Protein AF-A0A7W6G1E8-F1 (afdb_monomer)

Organism: NCBI:txid984260

Sequence (262 aa):
MSALKYHPGVTAKRDAMDVGKDDEDKKALSKRADAAYKAAMRQWQDSYHEAVAIPCGLTRLGPQRRRLTRGEWQREQVQATALQQVVQRARKVKADGETYISHTKAEAAKIAADAARETDAARKATAAAMAAQDRVRQEQEQAKAILADAERYSGWAGRLRAIWDRLRTSSVVEKVRAEFFSEVDRWRVAAQEAERRQLEAEHQRHEAERKVREAQDVAFKAGIERDRLRSMLSPVADHSEPELSPAPKQILKPNFKKKDRS

pLDDT: mean 80.14, std 16.17, range [37.62, 97.12]

Foldseek 3Di:
DDPLVVDQLSVQLVVLLVVCVPPDDPVVSNVSSNVSSVVSVVVVLVVCCVPPVLLVLHDSDACVVVVDDPVVRVVSSVVSVVSNVVVVVVVVVVVVVVVVVVVVVVVVVVVVVVVVVVVVVVVVVVVVVVVVVVVVVVVVVVVVVVVVVCVVVVVVVVVVVVVVVVVVPDDPVVVVVVVVVVVVVVVVVVVVVVVVVVVVVVVVVVVVVVVVVVVVVVVVVVVVVVVVVVVVPDPPPPPDDDDDDDDDDDDDDDDDDDDDDD

Solvent-accessible surface area (backbone atoms only — not comparable to full-atom values): 14879 Å² total; per-residue (Å²): 137,67,73,65,72,75,34,63,27,54,42,39,21,48,55,44,44,65,75,39,68,88,84,52,59,69,71,58,36,52,53,52,13,53,48,38,18,54,50,38,48,47,51,52,53,49,52,47,32,62,73,48,28,34,74,70,28,43,69,92,67,60,46,80,84,70,71,49,52,74,70,58,40,51,52,50,47,51,50,24,41,52,50,16,54,52,52,53,51,52,51,48,53,50,53,53,49,52,52,50,52,53,50,53,53,53,52,52,51,48,53,51,50,51,51,50,51,50,53,51,50,50,51,51,50,50,52,50,50,52,55,52,52,51,50,54,50,51,52,50,53,50,51,50,50,52,50,55,52,44,62,76,45,42,84,52,52,63,58,49,51,59,55,45,62,68,47,70,78,45,89,65,62,65,61,56,51,56,56,52,52,58,52,55,50,50,54,53,53,53,51,54,52,52,54,51,55,50,53,51,52,51,52,52,50,52,54,50,53,48,53,50,51,54,51,51,53,52,53,49,52,52,49,52,52,50,53,51,53,49,61,73,67,54,71,96,78,82,92,71,90,75,83,84,73,84,75,82,83,79,77,79,77,81,80,83,79,82,82,82,87,130

Secondary structure (DSSP, 8-state):
--GGGG-HHHHHHHHHHHHTTTTS-HHHHHHHHHHHHHHHHHHHHHHHIIIIITTTT--SS-HHHHT--HHHHHHHHHHHHHHHHHHHHHHHHHHHHHHHHHHHHHHHHHHHHHHHHHHHHHHHHHHHHHHHHHHHHHHHHHHHHHHHHHHHTHHHHHHHHHHHHHHTTSTTHHHHHHHHHHHHHHHHHHHHHHHHHHHHHHHHHHHHHHHHHHHHHHHHHHHHHHHHHHHHH-----------PPPP---PPPPPPP----

Radius of gyration: 46.88 Å; Cα contacts (8 Å, |Δi|>4): 74; chains: 1; bounding box: 102×101×125 Å

Mean predicted aligned error: 19.68 Å

Structure (mmCIF, N/CA/C/O backbone):
data_AF-A0A7W6G1E8-F1
#
_entry.id   AF-A0A7W6G1E8-F1
#
loop_
_atom_site.group_PDB
_atom_site.id
_atom_site.type_symbol
_atom_site.label_atom_id
_atom_site.label_alt_id
_atom_site.label_comp_id
_atom_site.label_asym_id
_atom_site.label_entity_id
_atom_site.label_seq_id
_atom_site.pdbx_PDB_ins_code
_atom_site.Cartn_x
_atom_site.Cartn_y
_atom_site.Cartn_z
_atom_site.occupancy
_atom_site.B_iso_or_equiv
_atom_site.auth_seq_id
_atom_site.auth_comp_id
_atom_site.auth_asym_id
_atom_site.auth_atom_id
_atom_site.pdbx_PDB_model_num
ATOM 1 N N . MET A 1 1 ? 7.205 -29.645 -25.967 1.00 58.75 1 MET A N 1
ATOM 2 C CA . MET A 1 1 ? 6.690 -28.273 -26.187 1.00 58.75 1 MET A CA 1
ATOM 3 C C . MET A 1 1 ? 7.861 -27.366 -26.535 1.00 58.75 1 MET A C 1
ATOM 5 O O . MET A 1 1 ? 8.850 -27.413 -25.821 1.00 58.75 1 MET A O 1
ATOM 9 N N . SER A 1 2 ? 7.802 -26.601 -27.629 1.00 77.12 2 SER A N 1
ATOM 10 C CA . SER A 1 2 ? 8.905 -25.699 -28.006 1.00 77.12 2 SER A CA 1
ATOM 11 C C . SER A 1 2 ? 8.777 -24.356 -27.281 1.00 77.12 2 SER A C 1
ATOM 13 O O . SER A 1 2 ? 7.736 -23.706 -27.384 1.00 77.12 2 SER A O 1
ATOM 15 N N . ALA A 1 3 ? 9.839 -23.926 -26.590 1.00 80.50 3 ALA A N 1
ATOM 16 C CA . ALA A 1 3 ? 9.916 -22.632 -25.901 1.00 80.50 3 ALA A CA 1
ATOM 17 C C . ALA A 1 3 ? 9.670 -21.436 -26.842 1.00 80.50 3 ALA A C 1
ATOM 19 O O . ALA A 1 3 ? 9.147 -20.405 -26.423 1.00 80.50 3 ALA A O 1
ATOM 20 N N . LEU A 1 4 ? 9.948 -21.602 -28.142 1.00 83.44 4 LEU A N 1
ATOM 21 C CA . LEU A 1 4 ? 9.690 -20.591 -29.173 1.00 83.44 4 LEU A CA 1
ATOM 22 C C . LEU A 1 4 ? 8.208 -20.210 -29.289 1.00 83.44 4 LEU A C 1
ATOM 24 O O . LEU A 1 4 ? 7.906 -19.111 -29.744 1.00 83.44 4 LEU A O 1
ATOM 28 N N . LYS A 1 5 ? 7.280 -21.084 -28.872 1.00 84.06 5 LYS A N 1
ATOM 29 C CA . LYS A 1 5 ? 5.837 -20.802 -28.916 1.00 84.06 5 LYS A CA 1
ATOM 30 C C . LYS A 1 5 ? 5.433 -19.645 -27.996 1.00 84.06 5 LYS A C 1
ATOM 32 O O . LYS A 1 5 ? 4.458 -18.970 -28.304 1.00 84.06 5 LYS A O 1
ATOM 37 N N . TYR A 1 6 ? 6.171 -19.425 -26.910 1.00 88.38 6 TYR A N 1
ATOM 38 C CA . TYR A 1 6 ? 5.881 -18.394 -25.908 1.00 88.38 6 TYR A CA 1
ATOM 39 C C . TYR A 1 6 ? 6.829 -17.192 -25.995 1.00 88.38 6 TYR A C 1
ATOM 41 O O . TYR A 1 6 ? 6.767 -16.291 -25.164 1.00 88.38 6 TYR A O 1
ATOM 49 N N . HIS A 1 7 ? 7.720 -17.163 -26.988 1.00 91.38 7 HIS A N 1
ATOM 50 C CA . HIS A 1 7 ? 8.644 -16.052 -27.156 1.00 91.38 7 HIS A CA 1
ATOM 51 C C . HIS A 1 7 ? 7.891 -14.813 -27.680 1.00 91.38 7 HIS A C 1
ATOM 53 O O . HIS A 1 7 ? 7.315 -14.886 -28.770 1.00 91.38 7 HIS A O 1
ATOM 59 N N . PRO A 1 8 ? 7.934 -13.660 -26.983 1.00 93.69 8 PRO A N 1
ATOM 60 C CA . PRO A 1 8 ? 7.058 -12.516 -27.261 1.00 93.69 8 PRO A CA 1
ATOM 61 C C . PRO A 1 8 ? 7.202 -11.995 -28.695 1.00 93.69 8 PRO A C 1
ATOM 63 O O . PRO A 1 8 ? 6.209 -11.708 -29.359 1.00 93.69 8 PRO A O 1
ATOM 66 N N . GLY A 1 9 ? 8.430 -11.962 -29.223 1.00 93.50 9 GLY A N 1
ATOM 67 C CA . GLY A 1 9 ? 8.665 -11.578 -30.614 1.00 93.50 9 GLY A CA 1
ATOM 68 C C . GLY A 1 9 ? 8.067 -12.554 -31.632 1.00 93.50 9 GLY A C 1
ATOM 69 O O . GLY A 1 9 ? 7.540 -12.122 -32.653 1.00 93.50 9 GLY A O 1
ATOM 70 N N . VAL A 1 10 ? 8.129 -13.867 -31.372 1.00 93.62 10 VAL A N 1
ATOM 71 C CA . VAL A 1 10 ? 7.652 -14.893 -32.321 1.00 93.62 10 VAL A CA 1
ATOM 72 C C . VAL A 1 10 ? 6.128 -14.913 -32.352 1.00 93.62 10 VAL A C 1
ATOM 74 O O . VAL A 1 10 ? 5.553 -15.040 -33.431 1.00 93.62 10 VAL A O 1
ATOM 77 N N . THR A 1 11 ? 5.486 -14.731 -31.197 1.00 94.69 11 THR A N 1
ATOM 78 C CA . THR A 1 11 ? 4.033 -14.559 -31.097 1.00 94.69 11 THR A CA 1
ATOM 79 C C . THR A 1 11 ? 3.585 -13.329 -31.879 1.00 94.69 11 THR A C 1
ATOM 81 O O . THR A 1 11 ? 2.830 -13.477 -32.830 1.00 94.69 11 THR A O 1
ATOM 84 N N . ALA A 1 12 ? 4.173 -12.156 -31.615 1.00 94.06 12 ALA A N 1
ATOM 85 C CA . ALA A 1 12 ? 3.829 -10.927 -32.335 1.00 94.06 12 ALA A CA 1
ATOM 86 C C . ALA A 1 12 ? 4.063 -11.028 -33.854 1.00 94.06 12 ALA A C 1
ATOM 88 O O . ALA A 1 12 ? 3.305 -10.472 -34.648 1.00 94.06 12 ALA A O 1
ATOM 89 N N . LYS A 1 13 ? 5.108 -11.752 -34.279 1.00 93.50 13 LYS A N 1
ATOM 90 C CA . LYS A 1 13 ? 5.356 -12.030 -35.699 1.00 93.50 13 LYS A CA 1
ATOM 91 C C . LYS A 1 13 ? 4.252 -12.897 -36.302 1.00 93.50 13 LYS A C 1
ATOM 93 O O . LYS A 1 13 ? 3.817 -12.610 -37.412 1.00 93.50 13 LYS A O 1
ATOM 98 N N . ARG A 1 14 ? 3.826 -13.955 -35.604 1.00 92.88 14 ARG A N 1
ATOM 99 C CA . ARG A 1 14 ? 2.741 -14.837 -36.053 1.00 92.88 14 ARG A CA 1
ATOM 100 C C . ARG A 1 14 ? 1.430 -14.066 -36.150 1.00 92.88 14 ARG A C 1
ATOM 102 O O . ARG A 1 14 ? 0.829 -14.083 -37.213 1.00 92.88 14 ARG A O 1
ATOM 109 N N . ASP A 1 15 ? 1.080 -13.311 -35.115 1.00 92.31 15 ASP A N 1
ATOM 110 C CA . ASP A 1 15 ? -0.141 -12.502 -35.091 1.00 92.31 15 ASP A CA 1
ATOM 111 C C . ASP A 1 15 ? -0.151 -11.496 -36.256 1.00 92.31 15 ASP A C 1
ATOM 113 O O . ASP A 1 15 ? -1.146 -11.345 -36.960 1.00 92.31 15 ASP A O 1
ATOM 117 N N . ALA A 1 16 ? 0.990 -10.855 -36.536 1.00 91.31 16 ALA A N 1
ATOM 118 C CA . ALA A 1 16 ? 1.121 -9.971 -37.689 1.00 91.31 16 ALA A CA 1
ATOM 119 C C . ALA A 1 16 ? 0.971 -10.713 -39.031 1.00 91.31 16 ALA A C 1
ATOM 121 O O . ALA A 1 16 ? 0.322 -10.182 -39.928 1.00 91.31 16 ALA A O 1
ATOM 122 N N . MET A 1 17 ? 1.533 -11.917 -39.181 1.00 89.44 17 MET A N 1
ATOM 123 C CA . MET A 1 17 ? 1.372 -12.733 -40.395 1.00 89.44 17 MET A CA 1
ATOM 124 C C . MET A 1 17 ? -0.072 -13.214 -40.588 1.00 89.44 17 MET A C 1
ATOM 126 O O . MET A 1 17 ? -0.542 -13.243 -41.722 1.00 89.44 17 MET A O 1
ATOM 130 N N . ASP A 1 18 ? -0.769 -13.562 -39.506 1.00 88.19 18 ASP A N 1
ATOM 131 C CA . ASP A 1 18 ? -2.143 -14.068 -39.548 1.00 88.19 18 ASP A CA 1
ATOM 132 C C . ASP A 1 18 ? -3.137 -12.964 -39.950 1.00 88.19 18 ASP A C 1
ATOM 134 O O . ASP A 1 18 ? -4.054 -13.220 -40.723 1.00 88.19 18 ASP A O 1
ATOM 138 N N . VAL A 1 19 ? -2.910 -11.717 -39.515 1.00 84.56 19 VAL A N 1
ATOM 139 C CA . VAL A 1 19 ? -3.777 -10.563 -39.836 1.00 84.56 19 VAL A CA 1
ATOM 140 C C . VAL A 1 19 ? -3.717 -10.132 -41.309 1.00 84.56 19 VAL A C 1
ATOM 142 O O . VAL A 1 19 ? -4.690 -9.590 -41.815 1.00 84.56 19 VAL A O 1
ATOM 145 N N . GLY A 1 20 ? -2.594 -10.328 -42.009 1.00 75.62 20 GLY A N 1
ATOM 146 C CA . GLY A 1 20 ? -2.413 -9.838 -43.391 1.00 75.62 20 GLY A CA 1
ATOM 147 C C . GLY A 1 20 ? -2.379 -10.938 -44.450 1.00 75.62 20 GLY A C 1
ATOM 148 O O . GLY A 1 20 ? -1.862 -10.721 -45.543 1.00 75.62 20 GLY A O 1
ATOM 149 N N . LYS A 1 21 ? -2.867 -12.134 -44.110 1.00 73.62 21 LYS A N 1
ATOM 150 C CA . LYS A 1 21 ? -2.738 -13.337 -44.937 1.00 73.62 21 LYS A CA 1
ATOM 151 C C . LYS A 1 21 ? -3.532 -13.278 -46.249 1.00 73.62 21 LYS A C 1
ATOM 153 O O . LYS A 1 21 ? -3.109 -13.914 -47.213 1.00 73.62 21 LYS A O 1
ATOM 158 N N . ASP A 1 22 ? -4.617 -12.505 -46.281 1.00 69.06 22 ASP A N 1
ATOM 159 C CA . ASP A 1 22 ? -5.599 -12.549 -47.371 1.00 69.06 22 ASP A CA 1
ATOM 160 C C . ASP A 1 22 ? -5.536 -11.346 -48.340 1.00 69.06 22 ASP A C 1
ATOM 162 O O . ASP A 1 22 ? -6.098 -11.441 -49.425 1.00 69.06 22 ASP A O 1
ATOM 166 N N . ASP A 1 23 ? -4.815 -10.259 -48.011 1.00 64.19 23 ASP A N 1
ATOM 167 C CA . ASP A 1 23 ? -4.932 -8.967 -48.734 1.00 64.19 23 ASP A CA 1
ATOM 168 C C . ASP A 1 23 ? -3.594 -8.242 -49.051 1.00 64.19 23 ASP A C 1
ATOM 170 O O . ASP A 1 23 ? -3.584 -7.223 -49.741 1.00 64.19 23 ASP A O 1
ATOM 174 N N . GLU A 1 24 ? -2.436 -8.733 -48.578 1.00 73.25 24 GLU A N 1
ATOM 175 C CA . GLU A 1 24 ? -1.128 -8.061 -48.754 1.00 73.25 24 GLU A CA 1
ATOM 176 C C . GLU A 1 24 ? -0.147 -8.838 -49.662 1.00 73.25 24 GLU A C 1
ATOM 178 O O . GLU A 1 24 ? -0.084 -10.069 -49.655 1.00 73.25 24 GLU A O 1
ATOM 183 N N . ASP A 1 25 ? 0.720 -8.114 -50.392 1.00 85.44 25 ASP A N 1
ATOM 184 C CA . ASP A 1 25 ? 1.906 -8.703 -51.037 1.00 85.44 25 ASP A CA 1
ATOM 185 C C . ASP A 1 25 ? 2.765 -9.418 -49.975 1.00 85.44 25 ASP A C 1
ATOM 187 O O . ASP A 1 25 ? 3.136 -8.832 -48.953 1.00 85.44 25 ASP A O 1
ATOM 191 N N . LYS A 1 26 ? 3.140 -10.679 -50.232 1.00 85.25 26 LYS A N 1
ATOM 192 C CA . LYS A 1 26 ? 3.935 -11.532 -49.328 1.00 85.25 26 LYS A CA 1
ATOM 193 C C . LYS A 1 26 ? 5.185 -10.823 -48.800 1.00 85.25 26 LYS A C 1
ATOM 195 O O . LYS A 1 26 ? 5.579 -11.028 -47.649 1.00 85.25 26 LYS A O 1
ATOM 200 N N . LYS A 1 27 ? 5.820 -9.982 -49.624 1.00 88.00 27 LYS A N 1
ATOM 201 C CA . LYS A 1 27 ? 7.008 -9.213 -49.227 1.00 88.00 27 LYS A CA 1
ATOM 202 C C . LYS A 1 27 ? 6.672 -8.098 -48.234 1.00 88.00 27 LYS A C 1
ATOM 204 O O . LYS A 1 27 ? 7.421 -7.890 -47.275 1.00 88.00 27 LYS A O 1
ATOM 209 N N . ALA A 1 28 ? 5.560 -7.396 -48.446 1.00 88.88 28 ALA A N 1
ATOM 210 C CA . ALA A 1 28 ? 5.063 -6.377 -47.527 1.00 88.88 28 ALA A CA 1
ATOM 211 C C . ALA A 1 28 ? 4.647 -7.008 -46.190 1.00 88.88 28 ALA A C 1
ATOM 213 O O . ALA A 1 28 ? 5.096 -6.543 -45.137 1.00 88.88 28 ALA A O 1
ATOM 214 N N . LEU A 1 29 ? 3.931 -8.135 -46.242 1.00 89.38 29 LEU A N 1
ATOM 215 C CA . LEU A 1 29 ? 3.518 -8.906 -45.072 1.00 89.38 29 LEU A CA 1
ATOM 216 C C . LEU A 1 29 ? 4.722 -9.356 -44.230 1.00 89.38 29 LEU A C 1
ATOM 218 O O . LEU A 1 29 ? 4.777 -9.101 -43.026 1.00 89.38 29 LEU A O 1
ATOM 222 N N . SER 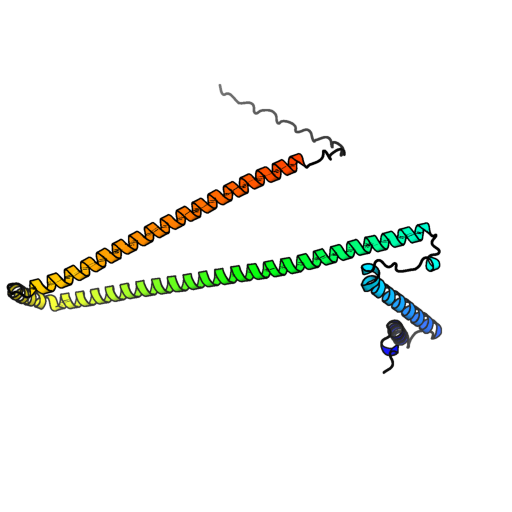A 1 30 ? 5.746 -9.947 -44.859 1.00 89.31 30 SER A N 1
ATOM 223 C CA . SER A 1 30 ? 6.966 -10.367 -44.151 1.00 89.31 30 SER A CA 1
ATOM 224 C C . SER A 1 30 ? 7.693 -9.184 -43.505 1.00 89.31 30 SER A C 1
ATOM 226 O O . SER A 1 30 ? 8.170 -9.294 -42.374 1.00 89.31 30 SER A O 1
ATOM 228 N N . LYS A 1 31 ? 7.765 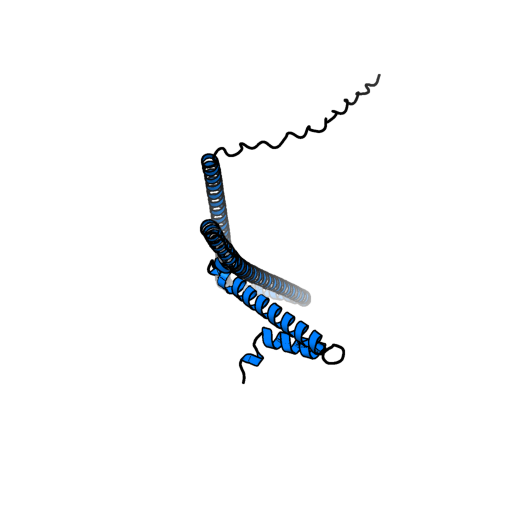-8.032 -44.188 1.00 93.75 31 LYS A N 1
ATOM 229 C CA . LYS A 1 31 ? 8.380 -6.814 -43.640 1.00 93.75 31 LYS A CA 1
ATOM 230 C C . LYS A 1 31 ? 7.602 -6.288 -42.430 1.00 93.75 31 LYS A C 1
ATOM 232 O O . LYS A 1 31 ? 8.223 -5.893 -41.440 1.00 93.75 31 LYS A O 1
ATOM 237 N N . ARG A 1 32 ? 6.265 -6.301 -42.486 1.00 91.75 32 ARG A N 1
ATOM 238 C CA . ARG A 1 32 ? 5.384 -5.915 -41.371 1.00 91.75 32 ARG A CA 1
ATOM 239 C C . ARG A 1 32 ? 5.559 -6.857 -40.182 1.00 91.75 32 ARG A C 1
ATOM 241 O O . ARG A 1 32 ? 5.731 -6.395 -39.055 1.00 91.75 32 ARG A O 1
ATOM 248 N N . ALA A 1 33 ? 5.618 -8.159 -40.435 1.00 92.75 33 ALA A N 1
ATOM 249 C CA . ALA A 1 33 ? 5.824 -9.171 -39.408 1.00 92.75 33 ALA A CA 1
ATOM 250 C C . ALA A 1 33 ? 7.203 -9.055 -38.729 1.00 92.75 33 ALA A C 1
ATOM 252 O O . ALA A 1 33 ? 7.307 -9.140 -37.504 1.00 92.75 33 ALA A O 1
ATOM 253 N N . ASP A 1 34 ? 8.267 -8.778 -39.488 1.00 94.56 34 ASP A N 1
ATOM 254 C CA . ASP A 1 34 ? 9.599 -8.521 -38.923 1.00 94.56 34 ASP A CA 1
ATOM 255 C C . ASP A 1 34 ? 9.658 -7.213 -38.118 1.00 94.56 34 ASP A C 1
ATOM 257 O O . ASP A 1 34 ? 10.393 -7.117 -37.129 1.00 94.56 34 ASP A O 1
ATOM 261 N N . ALA A 1 35 ? 8.886 -6.197 -38.511 1.00 95.81 35 ALA A N 1
ATOM 262 C CA . ALA A 1 35 ? 8.743 -4.971 -37.732 1.00 95.81 35 ALA A CA 1
ATOM 263 C C . ALA A 1 35 ? 8.022 -5.236 -36.399 1.00 95.81 35 ALA A C 1
ATOM 265 O O . ALA A 1 35 ? 8.514 -4.795 -35.357 1.00 95.81 35 ALA A O 1
ATOM 266 N N . ALA A 1 36 ? 6.933 -6.014 -36.418 1.00 95.44 36 ALA A N 1
ATOM 267 C CA . ALA A 1 36 ? 6.201 -6.434 -35.223 1.00 95.44 36 ALA A CA 1
ATOM 268 C C . ALA A 1 36 ? 7.093 -7.236 -34.263 1.00 95.44 36 ALA A C 1
ATOM 270 O O . ALA A 1 36 ? 7.158 -6.924 -33.074 1.00 95.44 36 ALA A O 1
ATOM 271 N N . TYR A 1 37 ? 7.882 -8.182 -34.788 1.00 96.31 37 TYR A N 1
ATOM 272 C CA . TYR A 1 37 ? 8.886 -8.912 -34.012 1.00 96.31 37 TYR A CA 1
ATOM 273 C C . TYR A 1 37 ? 9.854 -7.958 -33.298 1.00 96.31 37 TYR A C 1
ATOM 275 O O . TYR A 1 37 ? 10.054 -8.041 -32.086 1.00 96.31 37 TYR A O 1
ATOM 283 N N . LYS A 1 38 ? 10.464 -7.021 -34.039 1.00 96.94 38 LYS A N 1
ATOM 284 C CA . LYS A 1 38 ? 11.444 -6.074 -33.481 1.00 96.94 38 LYS A CA 1
ATOM 285 C C . LYS A 1 38 ? 10.814 -5.144 -32.445 1.00 96.94 38 LYS A C 1
ATOM 287 O O . LYS A 1 38 ? 11.485 -4.794 -31.478 1.00 96.94 38 LYS A O 1
ATOM 292 N N . ALA A 1 39 ? 9.566 -4.726 -32.644 1.00 97.00 39 ALA A N 1
ATOM 293 C CA . ALA A 1 39 ? 8.835 -3.905 -31.685 1.00 97.00 39 ALA A CA 1
ATOM 294 C C . ALA A 1 39 ? 8.581 -4.672 -30.379 1.00 97.00 39 ALA A C 1
ATOM 296 O O . ALA A 1 39 ? 8.981 -4.197 -29.317 1.00 97.00 39 ALA A O 1
ATOM 297 N N . ALA A 1 40 ? 8.044 -5.891 -30.470 1.00 97.12 40 ALA A N 1
ATOM 298 C CA . ALA A 1 40 ? 7.805 -6.753 -29.315 1.00 97.12 40 ALA A CA 1
ATOM 299 C C . ALA A 1 40 ? 9.099 -7.060 -28.543 1.00 97.12 40 ALA A C 1
ATOM 301 O O . ALA A 1 40 ? 9.121 -7.026 -27.316 1.00 97.12 40 ALA A O 1
ATOM 302 N N . MET A 1 41 ? 10.216 -7.277 -29.245 1.00 95.69 41 MET A N 1
ATOM 303 C CA . MET A 1 41 ? 11.510 -7.494 -28.590 1.00 95.69 41 MET A CA 1
ATOM 304 C C . MET A 1 41 ? 12.054 -6.259 -27.873 1.00 95.69 41 MET A C 1
ATOM 306 O O . MET A 1 41 ? 12.729 -6.407 -26.854 1.00 95.69 41 MET A O 1
ATOM 310 N N . ARG A 1 42 ? 11.780 -5.047 -28.374 1.00 95.62 42 ARG A N 1
ATOM 311 C CA . ARG A 1 42 ? 12.141 -3.812 -27.662 1.00 95.62 42 ARG A CA 1
ATOM 312 C C . ARG A 1 42 ? 11.298 -3.652 -26.406 1.00 95.62 42 ARG A C 1
ATOM 314 O O . ARG A 1 42 ? 11.880 -3.542 -25.337 1.00 95.62 42 ARG A O 1
ATOM 321 N N . GLN A 1 43 ? 9.977 -3.778 -26.528 1.00 96.06 43 GLN A N 1
ATOM 322 C CA . GLN A 1 43 ? 9.051 -3.702 -25.394 1.00 96.06 43 GLN A CA 1
ATOM 323 C C . GLN A 1 43 ? 9.389 -4.723 -24.306 1.00 96.06 43 GLN A C 1
ATOM 325 O O . GLN A 1 43 ? 9.391 -4.393 -23.126 1.00 96.06 43 GLN A O 1
ATOM 330 N N . TRP A 1 44 ? 9.746 -5.951 -24.688 1.00 95.50 44 TRP A N 1
ATOM 331 C CA . TRP A 1 44 ? 10.174 -6.959 -23.723 1.00 95.50 44 TRP A CA 1
ATOM 332 C C . TRP A 1 44 ? 11.440 -6.532 -22.966 1.00 95.50 44 TRP A C 1
ATOM 334 O O . TRP A 1 44 ? 11.477 -6.591 -21.738 1.00 95.50 44 TRP A O 1
ATOM 344 N N . GLN A 1 45 ? 12.458 -6.031 -23.670 1.00 95.19 45 GLN A N 1
ATOM 345 C CA . GLN A 1 45 ? 13.659 -5.501 -23.019 1.00 95.19 45 GLN A CA 1
ATOM 346 C C . GLN A 1 45 ? 13.373 -4.265 -22.153 1.00 95.19 45 GLN A C 1
ATOM 348 O O . GLN A 1 45 ? 14.036 -4.084 -21.135 1.00 95.19 45 GLN A O 1
ATOM 353 N N . ASP A 1 46 ? 12.419 -3.425 -22.550 1.00 96.00 46 ASP A N 1
ATOM 354 C CA . ASP A 1 46 ? 12.024 -2.233 -21.798 1.00 96.00 46 ASP A CA 1
ATOM 355 C C . ASP A 1 46 ? 11.297 -2.640 -20.508 1.00 96.00 46 ASP A C 1
ATOM 357 O O . ASP A 1 46 ? 11.675 -2.188 -19.433 1.00 96.00 46 ASP A O 1
ATOM 361 N N . SER A 1 47 ? 10.392 -3.622 -20.573 1.00 95.75 47 SER A N 1
ATOM 362 C CA . SER A 1 47 ? 9.734 -4.191 -19.387 1.00 95.75 47 SER A CA 1
ATOM 363 C C . SER A 1 47 ? 10.730 -4.819 -18.403 1.00 95.75 47 SER A C 1
ATOM 365 O O . SER A 1 47 ? 10.617 -4.643 -17.190 1.00 95.75 47 SER A O 1
ATOM 367 N N . TYR A 1 48 ? 11.760 -5.504 -18.913 1.00 95.50 48 TYR A N 1
ATOM 368 C CA . TYR A 1 48 ? 12.841 -6.032 -18.083 1.00 95.50 48 TYR A CA 1
ATOM 369 C C . TYR A 1 48 ? 13.662 -4.904 -17.447 1.00 95.50 48 TYR A C 1
ATOM 371 O O . TYR A 1 48 ? 14.033 -4.979 -16.273 1.00 95.50 48 TYR A O 1
ATOM 379 N N . HIS A 1 49 ? 13.946 -3.847 -18.213 1.00 95.94 49 HIS A N 1
ATOM 380 C CA . HIS A 1 49 ? 14.674 -2.691 -17.705 1.00 95.94 49 HIS A CA 1
ATOM 381 C C . HIS A 1 49 ? 13.899 -2.008 -16.573 1.00 95.94 49 HIS A C 1
ATOM 383 O O . HIS A 1 49 ? 14.466 -1.771 -15.509 1.00 95.94 49 HIS A O 1
ATOM 389 N N . GLU A 1 50 ? 12.598 -1.802 -16.746 1.00 93.88 50 GLU A N 1
ATOM 390 C CA . GLU A 1 50 ? 11.726 -1.204 -15.735 1.00 93.88 50 GLU A CA 1
ATOM 391 C C . GLU A 1 50 ? 11.618 -2.051 -14.463 1.00 93.88 50 GLU A C 1
ATOM 393 O O . GLU A 1 50 ? 11.783 -1.543 -13.351 1.00 93.88 50 GLU A O 1
ATOM 398 N N . ALA A 1 51 ? 11.366 -3.353 -14.615 1.00 93.81 51 ALA A N 1
ATOM 399 C CA . ALA A 1 51 ? 11.102 -4.237 -13.486 1.00 93.81 51 ALA A CA 1
ATOM 400 C C . ALA A 1 51 ? 12.365 -4.600 -12.690 1.00 93.81 51 ALA A C 1
ATOM 402 O O . ALA A 1 51 ? 12.287 -4.771 -11.470 1.00 93.81 51 ALA A O 1
ATOM 403 N N . VAL A 1 52 ? 13.515 -4.728 -13.363 1.00 94.94 52 VAL A N 1
ATOM 404 C CA . VAL A 1 52 ? 14.747 -5.280 -12.772 1.00 94.94 52 VAL A CA 1
ATOM 405 C C . VAL A 1 52 ? 15.892 -4.277 -12.798 1.00 94.94 52 VAL A C 1
ATOM 407 O O . VAL A 1 52 ? 16.488 -3.990 -11.762 1.00 94.94 52 VAL A O 1
ATOM 410 N N . ALA A 1 53 ? 16.207 -3.717 -13.964 1.00 93.62 53 ALA A N 1
ATOM 411 C CA . ALA A 1 53 ? 17.412 -2.910 -14.122 1.00 93.62 53 ALA A CA 1
ATOM 412 C C . ALA A 1 53 ? 17.327 -1.570 -13.371 1.00 93.62 53 ALA A C 1
ATOM 414 O O . ALA A 1 53 ? 18.286 -1.208 -12.691 1.00 93.62 53 ALA A O 1
ATOM 415 N N . ILE A 1 54 ? 16.187 -0.871 -13.421 1.00 93.69 54 ILE A N 1
ATOM 416 C CA . ILE A 1 54 ? 15.975 0.388 -12.690 1.00 93.69 54 ILE A CA 1
ATOM 417 C C . ILE A 1 54 ? 16.143 0.188 -11.169 1.00 93.69 54 ILE A C 1
ATOM 419 O O . ILE A 1 54 ? 16.944 0.908 -10.569 1.00 93.69 54 ILE A O 1
ATOM 423 N N . PRO A 1 55 ? 15.489 -0.799 -10.517 1.00 93.88 55 PRO A N 1
ATOM 424 C CA . PRO A 1 55 ? 15.723 -1.090 -9.097 1.00 93.88 55 PRO A CA 1
ATOM 425 C C . PRO A 1 55 ? 17.160 -1.482 -8.737 1.00 93.88 55 PRO A C 1
ATOM 427 O O . PRO A 1 55 ? 17.545 -1.348 -7.573 1.00 93.88 55 PRO A O 1
ATOM 430 N N . CYS A 1 56 ? 17.938 -1.973 -9.704 1.00 93.81 56 CYS A N 1
ATOM 431 C CA . CYS A 1 56 ? 19.353 -2.307 -9.549 1.00 93.81 56 CYS A CA 1
ATOM 432 C C . CYS A 1 56 ? 20.304 -1.152 -9.914 1.00 93.81 56 CYS A C 1
ATOM 434 O O . CYS A 1 56 ? 21.512 -1.325 -9.792 1.00 93.81 56 CYS A O 1
ATOM 436 N N . GLY A 1 57 ? 19.796 0.003 -10.363 1.00 93.56 57 GLY A N 1
ATOM 437 C CA . GLY A 1 57 ? 20.626 1.144 -10.775 1.00 93.56 57 GLY A CA 1
ATOM 438 C C . GLY A 1 57 ? 21.344 0.948 -12.115 1.00 93.56 57 GLY A C 1
ATOM 439 O O . GLY A 1 57 ? 22.360 1.587 -12.376 1.00 93.56 57 GLY A O 1
ATOM 440 N N . LEU A 1 58 ? 20.837 0.058 -12.971 1.00 94.38 58 LEU A N 1
ATOM 441 C CA . LEU A 1 58 ? 21.418 -0.259 -14.274 1.00 94.38 58 LEU A CA 1
ATOM 442 C C . LEU A 1 58 ? 20.77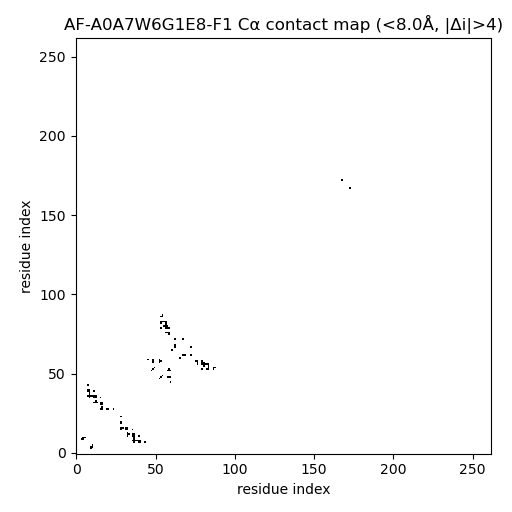2 0.567 -15.397 1.00 94.38 58 LEU A C 1
ATOM 444 O O . LEU A 1 58 ? 19.556 0.778 -15.445 1.00 94.38 58 LEU A O 1
ATOM 448 N N . THR A 1 59 ? 21.588 1.010 -16.352 1.00 94.50 59 THR A N 1
ATOM 449 C CA . THR A 1 59 ? 21.116 1.747 -17.531 1.00 94.50 59 THR A CA 1
ATOM 450 C C . THR A 1 59 ? 20.555 0.798 -18.596 1.00 94.50 59 THR A C 1
ATOM 452 O O . THR A 1 59 ? 20.896 -0.384 -18.671 1.00 94.50 59 THR A O 1
ATOM 455 N N . ARG A 1 60 ? 19.681 1.324 -19.463 1.00 92.69 60 ARG A N 1
ATOM 456 C CA . ARG A 1 60 ? 19.024 0.549 -20.530 1.00 92.69 60 ARG A CA 1
ATOM 457 C C . ARG A 1 60 ? 19.975 0.144 -21.654 1.00 92.69 60 ARG A C 1
ATOM 459 O O . ARG A 1 60 ? 19.790 -0.898 -22.292 1.00 92.69 60 ARG A O 1
ATOM 466 N N . LEU A 1 61 ? 20.950 1.003 -21.935 1.00 93.19 61 LEU A N 1
ATOM 467 C CA . LEU A 1 61 ? 21.933 0.859 -23.000 1.00 93.19 61 LEU A CA 1
ATOM 468 C C . LEU A 1 61 ? 23.325 1.130 -22.429 1.00 93.19 61 LEU A C 1
ATOM 470 O O . LEU A 1 61 ? 23.503 2.033 -21.617 1.00 93.19 61 LEU A O 1
ATOM 474 N N . GLY A 1 62 ? 24.312 0.363 -22.890 1.00 91.56 62 GLY A N 1
ATOM 475 C CA . GLY A 1 62 ? 25.717 0.612 -22.580 1.00 91.56 62 GLY A CA 1
ATOM 476 C C . GLY A 1 62 ? 26.328 1.744 -23.422 1.00 91.56 62 GLY A C 1
ATOM 477 O O . GLY A 1 62 ? 25.761 2.134 -24.452 1.00 91.56 62 GLY A O 1
ATOM 478 N N . PRO A 1 63 ? 27.533 2.213 -23.055 1.00 93.81 63 PRO A N 1
ATOM 479 C CA . PRO A 1 63 ? 28.166 3.390 -23.653 1.00 93.81 63 PRO A CA 1
ATOM 480 C C . PRO A 1 63 ? 28.470 3.202 -25.141 1.00 93.81 63 PRO A C 1
ATOM 482 O O . PRO A 1 63 ? 28.245 4.110 -25.936 1.00 93.81 63 PRO A O 1
ATOM 485 N N . GLN A 1 64 ? 28.887 1.999 -25.552 1.00 93.12 64 GLN A N 1
ATOM 486 C CA . GLN A 1 64 ? 29.212 1.692 -26.949 1.00 93.12 64 GLN A CA 1
ATOM 487 C C . GLN A 1 64 ? 28.006 1.860 -27.881 1.00 93.12 64 GLN A C 1
ATOM 489 O O . GLN A 1 64 ? 28.139 2.368 -28.993 1.00 93.12 64 GLN A O 1
ATOM 494 N N . ARG A 1 65 ? 26.807 1.475 -27.426 1.00 91.81 65 ARG A N 1
ATOM 495 C CA . ARG A 1 65 ? 25.588 1.544 -28.244 1.00 91.81 65 ARG A CA 1
ATOM 496 C C . ARG A 1 65 ? 25.096 2.979 -28.436 1.00 91.81 65 ARG A C 1
ATOM 498 O O . ARG A 1 65 ? 24.439 3.259 -29.433 1.00 91.81 65 ARG A O 1
ATOM 505 N N . ARG A 1 66 ? 25.437 3.871 -27.503 1.00 91.44 66 ARG A N 1
ATOM 506 C CA . ARG A 1 66 ? 25.116 5.304 -27.545 1.00 91.44 66 ARG A CA 1
ATOM 507 C C . ARG A 1 66 ? 26.292 6.181 -27.995 1.00 91.44 66 ARG A C 1
ATOM 509 O O . ARG A 1 66 ? 26.108 7.383 -28.121 1.00 91.44 66 ARG A O 1
ATOM 516 N N . ARG A 1 67 ? 27.466 5.586 -28.255 1.00 94.00 67 ARG A N 1
ATOM 517 C CA . ARG A 1 67 ? 28.729 6.277 -28.583 1.00 94.00 67 ARG A CA 1
ATOM 518 C C . ARG A 1 67 ? 29.073 7.391 -27.583 1.00 94.00 67 ARG A C 1
ATOM 520 O O . ARG A 1 67 ? 29.511 8.463 -27.979 1.00 94.00 67 ARG A O 1
ATOM 527 N N . LEU A 1 68 ? 28.846 7.129 -26.296 1.00 94.88 68 LEU A N 1
ATOM 528 C CA . LEU A 1 68 ? 29.083 8.104 -25.232 1.00 94.88 68 LEU A CA 1
ATOM 529 C C . LEU A 1 68 ? 30.563 8.188 -24.879 1.00 94.88 68 LEU A C 1
ATOM 531 O O . LEU A 1 68 ? 31.271 7.177 -24.843 1.00 94.88 68 LEU A O 1
ATOM 535 N N . THR A 1 69 ? 31.007 9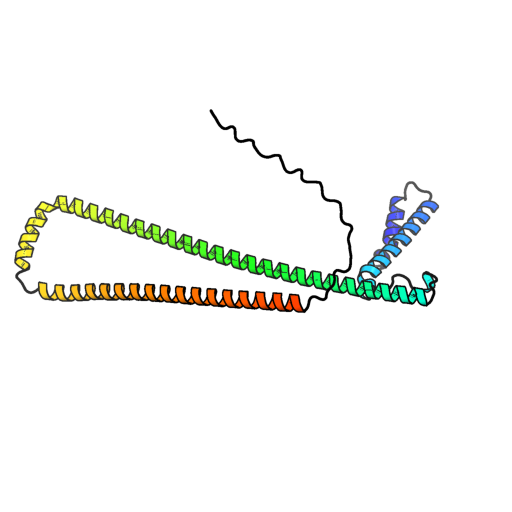.394 -24.547 1.00 95.81 69 THR A N 1
ATOM 536 C CA . THR A 1 69 ? 32.307 9.610 -23.917 1.00 95.81 69 THR A CA 1
ATOM 537 C C . THR A 1 69 ? 32.318 9.046 -22.495 1.00 95.81 69 THR A C 1
ATOM 539 O O . THR A 1 69 ? 31.279 8.802 -21.874 1.00 95.81 69 THR A O 1
ATOM 542 N N . ARG A 1 70 ? 33.516 8.875 -21.925 1.00 95.00 70 ARG A N 1
ATOM 543 C CA . ARG A 1 70 ? 33.680 8.382 -20.548 1.00 95.00 70 ARG A CA 1
ATOM 544 C C . ARG A 1 70 ? 32.950 9.255 -19.517 1.00 95.00 70 ARG A C 1
ATOM 546 O O . ARG A 1 70 ? 32.335 8.718 -18.600 1.00 95.00 70 ARG A O 1
ATOM 553 N N . GLY A 1 71 ? 33.008 10.581 -19.672 1.00 96.50 71 GLY A N 1
ATOM 554 C CA . GLY A 1 71 ? 32.360 11.522 -18.753 1.00 96.50 71 GLY A CA 1
ATOM 555 C C . GLY A 1 71 ? 30.834 11.484 -18.839 1.00 96.50 71 GL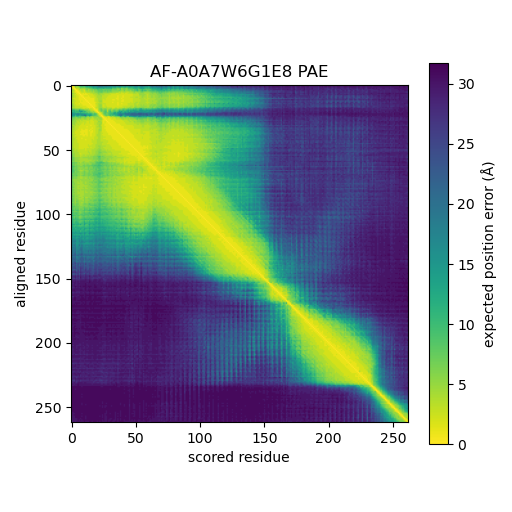Y A C 1
ATOM 556 O O . GLY A 1 71 ? 30.158 11.486 -17.812 1.00 96.50 71 GLY A O 1
ATOM 557 N N . GLU A 1 72 ? 30.278 11.391 -20.047 1.00 95.38 72 GLU A N 1
ATOM 558 C CA . GLU A 1 72 ? 28.828 11.252 -20.242 1.00 95.38 72 GLU A CA 1
ATOM 559 C C . GLU A 1 72 ? 28.313 9.921 -19.696 1.00 95.38 72 GLU A C 1
ATOM 561 O O . GLU A 1 72 ? 27.282 9.889 -19.028 1.00 95.38 72 GLU A O 1
ATOM 566 N N . TRP A 1 73 ? 29.064 8.837 -19.905 1.00 96.12 73 TRP A N 1
ATOM 567 C CA . TRP A 1 73 ? 28.720 7.531 -19.353 1.00 96.12 73 TRP A CA 1
ATOM 568 C C . TRP A 1 73 ? 28.686 7.540 -17.821 1.00 96.12 73 TRP A C 1
ATOM 570 O O . TRP A 1 73 ? 27.738 7.037 -17.221 1.00 96.12 73 TRP A O 1
ATOM 580 N N . GLN A 1 74 ? 29.669 8.175 -17.178 1.00 95.94 74 GLN A N 1
ATOM 581 C CA . GLN A 1 74 ? 29.680 8.319 -15.723 1.00 95.94 74 GLN A CA 1
ATOM 582 C C . GLN A 1 74 ? 28.461 9.110 -15.221 1.00 95.94 74 GLN A C 1
ATOM 584 O O . GLN A 1 74 ? 27.853 8.730 -14.222 1.00 95.94 74 GLN A O 1
ATOM 589 N N . ARG A 1 75 ? 28.055 10.178 -15.924 1.00 94.81 75 ARG A N 1
ATOM 590 C CA . ARG A 1 75 ? 26.835 10.936 -15.589 1.00 94.81 75 ARG A CA 1
ATOM 591 C C . ARG A 1 75 ? 25.579 10.073 -15.712 1.00 94.81 75 ARG A C 1
ATOM 593 O O . ARG A 1 75 ? 24.717 10.144 -14.841 1.00 94.81 75 ARG A O 1
ATOM 600 N N . GLU A 1 76 ? 25.484 9.235 -16.741 1.00 94.25 76 GLU A N 1
ATOM 601 C CA . GLU A 1 76 ? 24.346 8.327 -16.923 1.00 94.25 76 GLU A CA 1
ATOM 602 C C . GLU A 1 76 ? 24.279 7.262 -15.816 1.00 94.25 76 GLU A C 1
ATOM 604 O O . GLU A 1 76 ? 23.201 6.975 -15.297 1.00 94.25 76 GLU A O 1
ATOM 609 N N . GLN A 1 77 ? 25.424 6.734 -15.374 1.00 95.06 77 GLN A N 1
ATOM 610 C CA . GLN A 1 77 ? 25.483 5.819 -14.227 1.00 95.06 77 GLN A CA 1
ATOM 611 C C . GLN A 1 77 ? 25.038 6.490 -12.919 1.00 95.06 77 GLN A C 1
ATOM 613 O O . GLN A 1 77 ? 24.299 5.891 -12.132 1.00 95.06 77 GLN A O 1
ATOM 618 N N . VAL A 1 78 ? 25.435 7.748 -12.698 1.00 95.69 78 VAL A N 1
ATOM 619 C CA . VAL A 1 78 ? 24.979 8.534 -11.540 1.00 95.69 78 VAL A CA 1
ATOM 620 C C . VAL A 1 78 ? 23.466 8.752 -11.602 1.00 95.69 78 VAL A C 1
ATOM 622 O O . VAL A 1 78 ? 22.785 8.559 -10.598 1.00 95.69 78 VAL A O 1
ATOM 625 N N . GLN A 1 79 ? 22.916 9.076 -12.775 1.00 94.06 79 GLN A N 1
ATOM 626 C CA . GLN A 1 79 ? 21.468 9.219 -12.962 1.00 94.06 79 GLN A CA 1
ATOM 627 C C . GLN A 1 79 ? 20.713 7.908 -12.712 1.00 94.06 79 GLN A C 1
ATOM 629 O O . GLN A 1 79 ? 19.682 7.923 -12.043 1.00 94.06 79 GLN A O 1
ATOM 634 N N . ALA A 1 80 ? 21.228 6.770 -13.187 1.00 93.69 80 ALA A N 1
ATOM 635 C CA . ALA A 1 80 ? 20.614 5.465 -12.939 1.00 93.69 80 ALA A CA 1
ATOM 636 C C . ALA A 1 80 ? 20.615 5.104 -11.445 1.00 93.69 80 ALA A C 1
ATOM 638 O O . ALA A 1 80 ? 19.607 4.632 -10.919 1.00 93.69 80 ALA A O 1
ATOM 639 N N . THR A 1 81 ? 21.705 5.410 -10.738 1.00 94.62 81 THR A N 1
ATOM 640 C CA . THR A 1 81 ? 21.795 5.242 -9.278 1.00 94.62 81 THR A CA 1
ATOM 641 C C . THR A 1 81 ? 20.826 6.170 -8.539 1.00 94.62 81 THR A C 1
ATOM 643 O O . THR A 1 81 ? 20.151 5.756 -7.597 1.00 94.62 81 THR A O 1
ATOM 646 N N . ALA A 1 82 ? 20.706 7.426 -8.971 1.00 93.50 82 ALA A N 1
ATOM 647 C CA . ALA A 1 82 ? 19.753 8.366 -8.388 1.00 93.50 82 ALA A CA 1
ATOM 648 C C . ALA A 1 82 ? 18.302 7.891 -8.590 1.00 93.50 82 ALA A C 1
ATOM 650 O O . ALA A 1 82 ? 17.509 7.895 -7.647 1.00 93.50 82 ALA A O 1
ATOM 651 N N . LEU A 1 83 ? 17.969 7.399 -9.788 1.00 91.38 83 LEU A N 1
ATOM 652 C CA . LEU A 1 83 ? 16.658 6.825 -10.088 1.00 91.38 83 LEU A CA 1
ATOM 653 C C . LEU A 1 83 ? 16.364 5.595 -9.219 1.00 91.38 83 LEU A C 1
ATOM 655 O O . LEU A 1 83 ? 15.267 5.480 -8.674 1.00 91.38 83 LEU A O 1
ATOM 659 N N . GLN A 1 84 ? 17.349 4.714 -9.024 1.00 94.56 84 GLN A N 1
ATOM 660 C CA . GLN A 1 84 ? 17.234 3.583 -8.105 1.00 94.56 84 GLN A CA 1
ATOM 661 C C . GLN A 1 84 ? 16.849 4.049 -6.697 1.00 94.56 84 GLN A C 1
ATOM 663 O O . GLN A 1 84 ? 15.905 3.516 -6.112 1.00 94.56 84 GLN A O 1
ATOM 668 N N . GLN A 1 85 ? 17.543 5.049 -6.148 1.00 93.56 85 GLN A N 1
ATOM 669 C CA . GLN A 1 85 ? 17.251 5.565 -4.807 1.00 93.56 85 GLN A CA 1
ATOM 670 C C . GLN A 1 85 ? 15.823 6.113 -4.703 1.00 93.56 85 GLN A C 1
ATOM 672 O O . GLN A 1 85 ? 15.139 5.855 -3.710 1.00 93.56 85 GLN A O 1
ATOM 677 N N . VAL A 1 86 ? 15.348 6.824 -5.729 1.00 92.75 86 VAL A N 1
ATOM 678 C CA . VAL A 1 86 ? 13.969 7.334 -5.788 1.00 92.75 86 VAL A CA 1
ATOM 679 C C . VAL A 1 86 ? 12.961 6.187 -5.798 1.00 92.75 86 VAL A C 1
ATOM 681 O O . VAL A 1 86 ? 12.023 6.195 -5.002 1.00 92.75 86 VAL A O 1
ATOM 684 N N . VAL A 1 87 ? 13.173 5.165 -6.631 1.00 92.00 87 VAL A N 1
ATOM 685 C CA . VAL A 1 87 ? 12.280 3.998 -6.708 1.00 92.00 87 VAL A CA 1
ATOM 686 C C . VAL A 1 87 ? 12.251 3.229 -5.387 1.00 92.00 87 VAL A C 1
ATOM 688 O O . VAL A 1 87 ? 11.176 2.839 -4.934 1.00 92.00 87 VAL A O 1
ATOM 691 N N . GLN A 1 88 ? 13.395 3.043 -4.725 1.00 92.00 88 GLN A N 1
ATOM 692 C CA . GLN A 1 88 ? 13.444 2.368 -3.424 1.00 92.00 88 GLN A CA 1
ATOM 693 C C . GLN A 1 88 ? 12.722 3.168 -2.332 1.00 92.00 88 GLN A C 1
ATOM 695 O O . GLN A 1 88 ? 11.965 2.596 -1.547 1.00 92.00 88 GLN A O 1
ATOM 700 N N . ARG A 1 89 ? 12.876 4.498 -2.314 1.00 90.94 89 ARG A N 1
ATOM 701 C CA . ARG A 1 89 ? 12.116 5.371 -1.404 1.00 90.94 89 ARG A CA 1
ATOM 702 C C . ARG A 1 89 ? 10.616 5.293 -1.675 1.00 90.94 89 ARG A C 1
ATOM 704 O O . ARG A 1 89 ? 9.849 5.140 -0.732 1.00 90.94 89 ARG A O 1
ATOM 711 N N . ALA A 1 90 ? 10.201 5.325 -2.941 1.00 90.31 90 ALA A N 1
ATOM 712 C CA . ALA A 1 90 ? 8.795 5.196 -3.319 1.00 90.31 90 ALA A CA 1
ATOM 713 C C . ALA A 1 90 ? 8.204 3.842 -2.892 1.00 90.31 90 ALA A C 1
ATOM 715 O O . ALA A 1 90 ? 7.093 3.793 -2.369 1.00 90.31 90 ALA A O 1
ATOM 716 N N . ARG A 1 91 ? 8.961 2.744 -3.046 1.00 90.44 91 ARG A N 1
ATOM 717 C CA . ARG A 1 91 ? 8.559 1.412 -2.562 1.00 90.44 91 ARG A CA 1
ATOM 718 C C . ARG A 1 91 ? 8.373 1.388 -1.050 1.00 90.44 91 ARG A C 1
ATOM 720 O O . ARG A 1 91 ? 7.374 0.852 -0.585 1.00 90.44 91 ARG A O 1
ATOM 727 N N . LYS A 1 92 ? 9.296 1.998 -0.303 1.00 92.38 92 LYS A N 1
ATOM 728 C CA . LYS A 1 92 ? 9.191 2.099 1.155 1.00 92.38 92 LYS A CA 1
ATOM 729 C C . LYS A 1 92 ? 7.951 2.890 1.574 1.00 92.38 92 LYS A C 1
ATOM 731 O O . LYS A 1 92 ? 7.154 2.380 2.345 1.00 92.38 92 LYS A O 1
ATOM 736 N N . VAL A 1 93 ? 7.732 4.070 0.992 1.00 92.44 93 VAL A N 1
ATOM 737 C CA . VAL A 1 93 ? 6.542 4.895 1.275 1.00 92.44 93 VAL A CA 1
ATOM 738 C C . VAL A 1 93 ? 5.251 4.143 0.959 1.00 92.44 93 VAL A C 1
ATOM 740 O O . VAL A 1 93 ? 4.294 4.222 1.722 1.00 92.44 93 VAL A O 1
ATOM 743 N N . LYS A 1 94 ? 5.215 3.385 -0.143 1.00 90.50 94 LYS A N 1
ATOM 744 C CA . LYS A 1 94 ? 4.053 2.561 -0.487 1.00 90.50 94 LYS A CA 1
ATOM 745 C C . LYS A 1 94 ? 3.801 1.470 0.560 1.00 90.50 94 LYS A C 1
ATOM 747 O O . LYS A 1 94 ? 2.664 1.322 0.993 1.00 90.50 94 LYS A O 1
ATOM 752 N N . ALA A 1 95 ? 4.839 0.752 0.986 1.00 90.94 95 ALA A N 1
ATOM 753 C CA . ALA A 1 95 ? 4.725 -0.277 2.021 1.00 90.94 95 ALA A CA 1
ATOM 754 C C . ALA A 1 95 ? 4.283 0.317 3.374 1.00 90.94 95 ALA A C 1
ATOM 756 O O . ALA A 1 95 ? 3.367 -0.196 4.018 1.00 90.94 95 ALA A O 1
ATOM 757 N N . ASP A 1 96 ? 4.870 1.447 3.770 1.00 88.12 96 ASP A N 1
ATOM 758 C CA . ASP A 1 96 ? 4.494 2.176 4.985 1.00 88.12 96 ASP A CA 1
ATOM 759 C C . ASP A 1 96 ? 3.030 2.665 4.899 1.00 88.12 96 ASP A C 1
ATOM 761 O O . ASP A 1 96 ? 2.266 2.555 5.855 1.00 88.12 96 ASP A O 1
ATOM 765 N N . GLY A 1 97 ? 2.583 3.123 3.726 1.00 88.06 97 GLY A N 1
ATOM 766 C CA . GLY A 1 97 ? 1.186 3.493 3.482 1.00 88.06 97 GLY A CA 1
ATOM 767 C C . GLY A 1 97 ? 0.216 2.309 3.564 1.00 88.06 97 GLY A C 1
ATOM 768 O O . GLY A 1 97 ? -0.843 2.422 4.178 1.00 88.06 97 GLY A O 1
ATOM 769 N N . GLU A 1 98 ? 0.570 1.158 2.989 1.00 90.62 98 GLU A N 1
ATOM 770 C CA . GLU A 1 98 ? -0.240 -0.067 3.052 1.00 90.62 98 GLU A CA 1
ATOM 771 C C . GLU A 1 98 ? -0.390 -0.572 4.494 1.00 90.62 98 GLU A C 1
ATOM 773 O O . GLU A 1 98 ? -1.499 -0.901 4.927 1.00 90.62 98 GLU A O 1
ATOM 778 N N . THR A 1 99 ? 0.701 -0.565 5.265 1.00 91.94 99 THR A N 1
ATOM 779 C CA . THR A 1 99 ? 0.665 -0.925 6.690 1.00 91.94 99 THR A CA 1
ATOM 780 C C . THR A 1 99 ? -0.180 0.054 7.500 1.00 91.94 99 THR A C 1
ATOM 782 O O . THR A 1 99 ? -1.035 -0.392 8.268 1.00 91.94 99 THR A O 1
ATOM 785 N N . TYR A 1 100 ? -0.050 1.364 7.271 1.00 89.44 100 TYR A N 1
ATOM 786 C CA . TYR A 1 100 ? -0.892 2.373 7.915 1.00 89.44 100 TYR A CA 1
ATOM 787 C C . TYR A 1 100 ? -2.381 2.151 7.620 1.00 89.44 100 TYR A C 1
ATOM 789 O O . TYR A 1 100 ? -3.185 2.073 8.545 1.00 89.44 100 TYR A O 1
ATOM 797 N N . ILE A 1 101 ? -2.751 1.946 6.351 1.00 91.50 101 ILE A N 1
ATOM 798 C CA . ILE A 1 101 ? -4.139 1.659 5.957 1.00 91.50 101 ILE A CA 1
ATOM 799 C C . ILE A 1 101 ? -4.651 0.393 6.651 1.00 91.50 101 ILE A C 1
ATOM 801 O O . ILE A 1 101 ? -5.788 0.371 7.126 1.00 91.50 101 ILE A O 1
ATOM 805 N N . SER A 1 102 ? -3.834 -0.662 6.718 1.00 92.25 102 SER A N 1
ATOM 806 C CA . SER A 1 102 ? -4.216 -1.907 7.393 1.00 92.25 102 SER A CA 1
ATOM 807 C C . SER A 1 102 ? -4.464 -1.693 8.890 1.00 92.25 102 SER A C 1
ATOM 809 O O . SER A 1 102 ? -5.478 -2.156 9.415 1.00 92.25 102 SER A O 1
ATOM 811 N N . HIS A 1 103 ? -3.605 -0.912 9.550 1.00 91.38 103 HIS A N 1
ATOM 812 C CA . HIS A 1 103 ? -3.730 -0.573 10.960 1.00 91.38 103 HIS A CA 1
ATOM 813 C C . HIS A 1 103 ? -4.979 0.277 11.215 1.00 91.38 103 HIS A C 1
ATOM 815 O O . HIS A 1 103 ? -5.784 -0.054 12.080 1.00 91.38 103 HIS A O 1
ATOM 821 N N . THR A 1 104 ? -5.211 1.325 10.420 1.00 90.50 104 THR A N 1
ATOM 822 C CA . THR A 1 104 ? -6.407 2.171 10.537 1.00 90.50 104 THR A CA 1
ATOM 823 C C . THR A 1 104 ? -7.691 1.374 10.324 1.00 90.50 104 THR A C 1
ATOM 825 O O . THR A 1 104 ? -8.658 1.575 11.053 1.00 90.50 104 THR A O 1
ATOM 828 N N . LYS A 1 105 ? -7.715 0.439 9.365 1.00 91.44 105 LYS A N 1
ATOM 829 C CA . LYS A 1 105 ? -8.869 -0.452 9.167 1.00 91.44 105 LYS A CA 1
ATOM 830 C C . LYS A 1 105 ? -9.098 -1.366 10.369 1.00 91.44 105 LYS A C 1
ATOM 832 O O . LYS A 1 105 ? -10.245 -1.552 10.763 1.00 91.44 105 LYS A O 1
ATOM 837 N N . ALA A 1 106 ? -8.033 -1.920 10.947 1.00 93.69 106 ALA A N 1
AT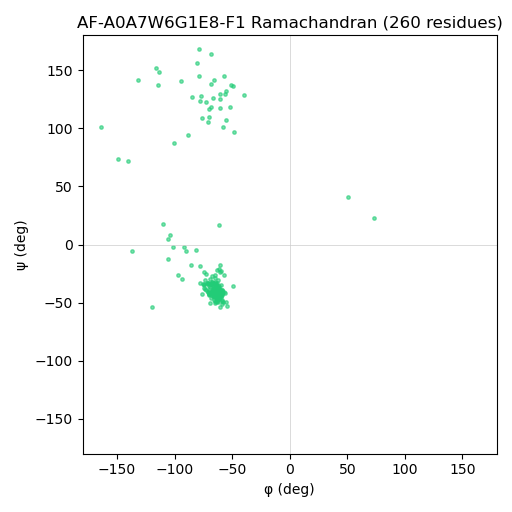OM 838 C CA . ALA A 1 106 ? -8.132 -2.764 12.132 1.00 93.69 106 ALA A CA 1
ATOM 839 C C . ALA A 1 106 ? -8.663 -1.981 13.344 1.00 93.69 106 ALA A C 1
ATOM 841 O O . ALA A 1 106 ? -9.569 -2.453 14.024 1.00 93.69 106 ALA A O 1
ATOM 842 N N . GLU A 1 107 ? -8.161 -0.768 13.576 1.00 90.44 107 GLU A N 1
ATOM 843 C CA . GLU A 1 107 ? -8.641 0.110 14.649 1.00 90.44 107 GLU A CA 1
ATOM 844 C C . GLU A 1 107 ? -10.096 0.546 14.428 1.00 90.44 107 GLU A C 1
ATOM 846 O O . GLU A 1 107 ? -10.915 0.448 15.339 1.00 90.44 107 GLU A O 1
ATOM 851 N N . ALA A 1 108 ? -10.471 0.924 13.202 1.00 90.69 108 ALA A N 1
ATOM 852 C CA . ALA A 1 108 ? -11.858 1.251 12.874 1.00 90.69 108 ALA A CA 1
ATOM 853 C C . ALA A 1 108 ? -12.806 0.061 13.107 1.00 90.69 108 ALA A C 1
ATOM 855 O O . ALA A 1 108 ? -13.910 0.243 13.617 1.00 90.69 108 ALA A O 1
ATOM 856 N N . ALA A 1 109 ? -12.372 -1.160 12.781 1.00 92.12 109 ALA A N 1
ATOM 857 C CA . ALA A 1 109 ? -13.146 -2.370 13.039 1.00 92.12 109 ALA A CA 1
ATOM 858 C C . ALA A 1 109 ? -13.318 -2.646 14.542 1.00 92.12 109 ALA A C 1
ATOM 860 O O . ALA A 1 109 ? -14.401 -3.058 14.955 1.00 92.12 109 ALA A O 1
ATOM 861 N N . LYS A 1 110 ? -12.292 -2.385 15.365 1.00 94.12 110 LYS A N 1
ATOM 862 C CA . LYS A 1 110 ? -12.399 -2.489 16.831 1.00 94.12 110 LYS A CA 1
ATOM 863 C C . LYS A 1 110 ? -13.389 -1.474 17.392 1.00 94.12 110 LYS A C 1
ATOM 865 O O . LYS A 1 110 ? -14.306 -1.870 18.099 1.00 94.12 110 LYS A O 1
ATOM 870 N N . ILE A 1 111 ? -13.267 -0.204 17.001 1.00 91.25 111 ILE A N 1
ATOM 871 C CA . ILE A 1 111 ? -14.182 0.861 17.440 1.00 91.25 111 ILE A CA 1
ATOM 872 C C . ILE A 1 111 ? -15.625 0.524 17.045 1.00 91.25 111 ILE A C 1
ATOM 874 O O . ILE A 1 111 ? -16.536 0.660 17.857 1.00 91.25 111 ILE A O 1
ATOM 878 N N . ALA A 1 112 ? -15.844 0.032 15.823 1.00 90.88 112 ALA A N 1
ATOM 879 C CA . ALA A 1 112 ? -17.166 -0.396 15.377 1.00 90.88 112 ALA A CA 1
ATOM 880 C C . ALA A 1 112 ? -17.704 -1.589 16.188 1.00 90.88 112 ALA A C 1
ATOM 882 O O . ALA A 1 112 ? -18.890 -1.623 16.513 1.00 90.88 112 ALA A O 1
ATOM 883 N N . ALA A 1 113 ? -16.848 -2.555 16.536 1.00 92.94 113 ALA A N 1
ATOM 884 C CA . ALA A 1 113 ? -17.231 -3.699 17.359 1.00 92.94 113 ALA A CA 1
ATOM 885 C C . ALA A 1 113 ? -17.571 -3.290 18.801 1.00 92.94 113 ALA A C 1
ATOM 887 O O . ALA A 1 113 ? -18.543 -3.795 19.362 1.00 92.94 113 ALA A O 1
ATOM 888 N N . ASP A 1 114 ? -16.812 -2.368 19.389 1.00 91.12 114 ASP A N 1
ATOM 889 C CA . ASP A 1 114 ? -17.073 -1.869 20.739 1.00 91.12 114 ASP A CA 1
ATOM 890 C C . ASP A 1 114 ? -18.339 -1.007 20.778 1.00 91.12 114 ASP A C 1
ATOM 892 O O . ASP A 1 114 ? -19.203 -1.240 21.622 1.00 91.12 114 ASP A O 1
ATOM 896 N N . ALA A 1 115 ? -18.546 -0.135 19.785 1.00 90.31 115 ALA A N 1
ATOM 897 C CA . ALA A 1 115 ? -19.801 0.598 19.628 1.00 90.31 115 ALA A CA 1
ATOM 898 C C . ALA A 1 115 ? -21.002 -0.354 19.474 1.00 90.31 115 ALA A C 1
ATOM 900 O O . ALA A 1 115 ? -22.041 -0.153 20.101 1.00 90.31 115 ALA A O 1
ATOM 901 N N . ALA A 1 116 ? -20.866 -1.435 18.696 1.00 91.19 116 ALA A N 1
ATOM 902 C CA . ALA A 1 116 ? -21.919 -2.441 18.571 1.00 91.19 116 ALA A CA 1
ATOM 903 C C . ALA A 1 116 ? -22.230 -3.109 19.923 1.00 91.19 116 ALA A C 1
ATOM 905 O O . ALA A 1 116 ? -23.398 -3.189 20.310 1.00 91.19 116 ALA A O 1
ATOM 906 N N . ARG A 1 117 ? -21.204 -3.501 20.691 1.00 92.00 117 ARG A N 1
ATOM 907 C CA . ARG A 1 117 ? -21.371 -4.079 22.038 1.00 92.00 117 ARG A CA 1
ATOM 908 C C . ARG A 1 117 ? -22.067 -3.123 22.998 1.00 92.00 117 ARG A C 1
ATOM 910 O O . ARG A 1 117 ? -22.944 -3.557 23.742 1.00 92.00 117 ARG A O 1
ATOM 917 N N . GLU A 1 118 ? -21.711 -1.842 22.974 1.00 89.38 118 GLU A N 1
ATOM 918 C CA . GLU A 1 118 ? -22.359 -0.820 23.797 1.00 89.38 118 GLU A CA 1
ATOM 919 C C . GLU A 1 118 ? -23.823 -0.629 23.404 1.00 89.38 118 GLU A C 1
ATOM 921 O O . GLU A 1 118 ? -24.692 -0.598 24.276 1.00 89.38 118 GLU A O 1
ATOM 926 N N . THR A 1 119 ? -24.132 -0.583 22.103 1.00 90.00 119 THR A N 1
ATOM 927 C CA . THR A 1 119 ? -25.526 -0.483 21.648 1.00 90.00 119 THR A CA 1
ATOM 928 C C . THR A 1 119 ? -26.348 -1.713 22.025 1.00 90.00 119 THR A C 1
ATOM 930 O O . THR A 1 119 ? -27.502 -1.573 22.428 1.00 90.00 119 THR A O 1
ATOM 933 N N . ASP A 1 120 ? -25.767 -2.912 21.968 1.00 91.62 120 ASP A N 1
ATOM 934 C CA . ASP A 1 120 ? -26.436 -4.145 22.380 1.00 91.62 120 ASP A CA 1
ATOM 935 C C . ASP A 1 120 ? -26.630 -4.210 23.898 1.00 91.62 120 ASP A C 1
ATOM 937 O O . ASP A 1 120 ? -27.688 -4.637 24.367 1.00 91.62 120 ASP A O 1
ATOM 941 N N . ALA A 1 121 ? -25.652 -3.751 24.682 1.00 91.56 121 ALA A N 1
ATOM 942 C CA . ALA A 1 121 ? -25.780 -3.626 26.130 1.00 91.56 121 ALA A CA 1
ATOM 943 C C . ALA A 1 121 ? -26.863 -2.604 26.505 1.00 91.56 121 ALA A C 1
ATOM 945 O O . ALA A 1 121 ? -27.719 -2.902 27.339 1.00 91.56 121 ALA A O 1
ATOM 946 N N . ALA A 1 122 ? -26.891 -1.448 25.837 1.00 89.56 122 ALA A N 1
ATOM 947 C CA . ALA A 1 122 ? -27.917 -0.430 26.025 1.00 89.56 122 ALA A CA 1
ATOM 948 C C . ALA A 1 122 ? -29.310 -0.965 25.666 1.00 89.56 122 ALA A C 1
ATOM 950 O O . ALA A 1 122 ? -30.242 -0.802 26.446 1.00 89.56 122 ALA A O 1
ATOM 951 N N . ARG A 1 123 ? -29.454 -1.680 24.541 1.00 93.06 123 ARG A N 1
ATOM 952 C CA . ARG A 1 123 ? -30.716 -2.333 24.142 1.00 93.06 123 ARG A CA 1
ATOM 953 C C . ARG A 1 123 ? -31.180 -3.379 25.152 1.00 93.06 123 ARG A C 1
ATOM 955 O O . ARG A 1 123 ? -32.365 -3.457 25.456 1.00 93.06 123 ARG A O 1
ATOM 962 N N . LYS A 1 124 ? -30.263 -4.186 25.691 1.00 93.31 124 LYS A N 1
ATOM 963 C CA . LYS A 1 124 ? -30.589 -5.163 26.741 1.00 93.31 124 LYS A CA 1
ATOM 964 C C . LYS A 1 124 ? -31.010 -4.471 28.036 1.00 93.31 124 LYS A C 1
ATOM 966 O O . LYS A 1 124 ? -31.974 -4.904 28.658 1.00 93.31 124 LYS A O 1
ATOM 971 N N . ALA A 1 125 ? -30.330 -3.392 28.418 1.00 91.19 125 ALA A N 1
ATOM 972 C CA . ALA A 1 125 ? -30.666 -2.614 29.604 1.00 91.19 125 ALA A CA 1
ATOM 973 C C . ALA A 1 125 ? -32.032 -1.923 29.470 1.00 91.19 125 ALA A C 1
ATOM 975 O O . ALA A 1 125 ? -32.831 -1.978 30.402 1.00 91.19 125 ALA A O 1
ATOM 976 N N . THR A 1 126 ? -32.346 -1.339 28.308 1.00 92.31 126 THR A N 1
ATOM 977 C CA . THR A 1 126 ? -33.665 -0.736 28.064 1.00 92.31 126 THR A CA 1
ATOM 978 C C . THR A 1 126 ? -34.768 -1.789 28.035 1.00 92.31 126 THR A C 1
ATOM 980 O O . THR A 1 126 ? -35.812 -1.582 28.649 1.00 92.31 126 THR A O 1
ATOM 983 N N . ALA A 1 127 ? -34.535 -2.947 27.410 1.00 93.94 127 ALA A N 1
ATOM 984 C CA . ALA A 1 127 ? -35.478 -4.064 27.436 1.00 93.94 127 ALA A CA 1
ATOM 985 C C . ALA A 1 127 ? -35.723 -4.585 28.865 1.00 93.94 127 ALA A C 1
ATOM 987 O O . ALA A 1 127 ? -36.868 -4.817 29.246 1.00 93.94 127 ALA A O 1
ATOM 988 N N . ALA A 1 128 ? -34.670 -4.714 29.679 1.00 92.75 128 ALA A N 1
ATOM 989 C CA . ALA A 1 128 ? -34.790 -5.122 31.078 1.00 92.75 128 ALA A CA 1
ATOM 990 C C . ALA A 1 128 ? -35.539 -4.081 31.927 1.00 92.75 128 ALA A C 1
ATOM 992 O O . ALA A 1 128 ? -36.372 -4.454 32.752 1.00 92.75 128 ALA A O 1
ATOM 993 N N . ALA A 1 129 ? -35.291 -2.787 31.704 1.00 91.25 129 ALA A N 1
ATOM 994 C CA . ALA A 1 129 ? -35.996 -1.707 32.391 1.00 91.25 129 ALA A CA 1
ATOM 995 C C . ALA A 1 129 ? -37.493 -1.686 32.046 1.00 91.25 129 ALA A C 1
ATOM 997 O O . ALA A 1 129 ? -38.321 -1.559 32.947 1.00 91.25 129 ALA A O 1
ATOM 998 N N . MET A 1 130 ? -37.849 -1.872 30.769 1.00 93.88 130 MET A N 1
ATOM 999 C CA . MET A 1 130 ? -39.249 -1.990 30.346 1.00 93.88 130 MET A CA 1
ATOM 1000 C C . MET A 1 130 ? -39.918 -3.217 30.975 1.00 93.88 130 MET A C 1
ATOM 1002 O O . MET A 1 130 ? -40.977 -3.087 31.580 1.00 93.88 130 MET A O 1
ATOM 1006 N N . ALA A 1 131 ? -39.258 -4.380 30.956 1.00 94.31 131 ALA A N 1
ATOM 1007 C CA . ALA A 1 131 ? -39.786 -5.587 31.590 1.00 94.31 131 ALA A CA 1
ATOM 1008 C C . ALA A 1 131 ? -39.986 -5.428 33.111 1.00 94.31 131 ALA A C 1
ATOM 1010 O O . ALA A 1 131 ? -40.938 -5.970 33.671 1.00 94.31 131 ALA A O 1
ATOM 1011 N N . ALA A 1 132 ? -39.111 -4.682 33.793 1.00 91.50 132 ALA A N 1
ATOM 1012 C CA . ALA A 1 132 ? -39.280 -4.364 35.209 1.00 91.50 132 ALA A CA 1
ATOM 1013 C C . ALA A 1 132 ? -40.477 -3.427 35.448 1.00 91.50 132 ALA A C 1
ATOM 1015 O O . ALA A 1 132 ? -41.255 -3.664 36.370 1.00 91.50 132 ALA A O 1
ATOM 1016 N N . GLN A 1 133 ? -40.666 -2.404 34.607 1.00 92.12 133 GLN A N 1
ATOM 1017 C CA . GLN A 1 133 ? -41.836 -1.521 34.689 1.00 92.12 133 GLN A CA 1
ATOM 1018 C C . GLN A 1 133 ? -43.148 -2.273 34.452 1.00 92.12 133 GLN A C 1
ATOM 1020 O O . GLN A 1 133 ? -44.121 -2.039 35.170 1.00 92.12 133 GLN A O 1
ATOM 1025 N N . ASP A 1 134 ? -43.169 -3.200 33.494 1.00 92.69 134 ASP A N 1
ATOM 1026 C CA . ASP A 1 134 ? -44.350 -4.015 33.210 1.00 92.69 134 ASP A CA 1
ATOM 1027 C C . ASP A 1 134 ? -44.707 -4.925 34.391 1.00 92.69 134 ASP A C 1
ATOM 1029 O O . ASP A 1 134 ? -45.881 -5.040 34.737 1.00 92.69 134 ASP A O 1
ATOM 1033 N N . ARG A 1 135 ? -43.710 -5.503 35.079 1.00 91.19 135 ARG A N 1
ATOM 1034 C CA . ARG A 1 135 ? -43.938 -6.273 36.317 1.00 91.19 135 ARG A CA 1
ATOM 1035 C C . ARG A 1 135 ? -44.536 -5.412 37.425 1.00 91.19 135 ARG A C 1
ATOM 1037 O O . ARG A 1 135 ? -45.523 -5.816 38.028 1.00 91.19 135 ARG A O 1
ATOM 1044 N N . VAL A 1 136 ? -44.008 -4.206 37.641 1.00 89.94 136 VAL A N 1
ATOM 1045 C CA . VAL A 1 136 ? -44.566 -3.270 38.633 1.00 89.94 136 VAL A CA 1
ATOM 1046 C C . VAL A 1 136 ? -46.001 -2.877 38.272 1.00 89.94 136 VAL A C 1
ATOM 1048 O O . VAL A 1 136 ? -46.857 -2.802 39.152 1.00 89.94 136 VAL A O 1
ATOM 1051 N N . ARG A 1 137 ? -46.306 -2.659 36.986 1.00 91.69 137 ARG A N 1
ATOM 1052 C CA . ARG A 1 137 ? -47.686 -2.415 36.533 1.00 91.69 137 ARG A CA 1
ATOM 1053 C C . ARG A 1 137 ? -48.601 -3.597 36.824 1.00 91.69 137 ARG A C 1
ATOM 1055 O O . ARG A 1 137 ? -49.682 -3.384 37.364 1.00 91.69 137 ARG A O 1
ATOM 1062 N N . GLN A 1 138 ? -48.164 -4.817 36.523 1.00 91.50 138 GLN A N 1
ATOM 1063 C CA . GLN A 1 138 ? -48.938 -6.027 36.807 1.00 91.50 138 GLN A CA 1
ATOM 1064 C C . GLN A 1 138 ? -49.194 -6.192 38.307 1.00 91.50 138 GLN A C 1
ATOM 1066 O O . GLN A 1 138 ? -50.319 -6.481 38.702 1.00 91.50 138 GLN A O 1
ATOM 1071 N N . GLU A 1 139 ? -48.196 -5.946 39.155 1.00 88.69 139 GLU A N 1
ATOM 1072 C CA . GLU A 1 139 ? -48.360 -5.972 40.611 1.00 88.69 139 GLU A CA 1
ATOM 1073 C C . GLU A 1 139 ? -49.334 -4.894 41.100 1.00 88.69 139 GLU A C 1
ATOM 1075 O O . GLU A 1 139 ? -50.150 -5.160 41.979 1.00 88.69 139 GLU A O 1
ATOM 1080 N N . GLN A 1 140 ? -49.312 -3.692 40.514 1.00 89.12 140 GLN A N 1
ATOM 1081 C CA . GLN A 1 140 ? -50.288 -2.647 40.834 1.00 89.12 140 GLN A CA 1
ATOM 1082 C C . GLN A 1 140 ? -51.706 -3.024 40.408 1.00 89.12 140 GLN A C 1
ATOM 1084 O O . GLN A 1 140 ? -52.656 -2.746 41.138 1.00 89.12 140 GLN A O 1
ATOM 1089 N N . GLU A 1 141 ? -51.870 -3.630 39.236 1.00 88.31 141 GLU A N 1
ATOM 1090 C CA . GLU A 1 141 ? -53.166 -4.116 38.763 1.00 88.31 141 GLU A CA 1
ATOM 1091 C C . GLU A 1 141 ? -53.684 -5.252 39.645 1.00 88.31 141 GLU A C 1
ATOM 1093 O O . GLU A 1 141 ? -54.844 -5.223 40.053 1.00 88.31 141 GLU A O 1
ATOM 1098 N N . GLN A 1 142 ? -52.819 -6.192 40.028 1.00 88.56 142 GLN A N 1
ATOM 1099 C CA . GLN A 1 142 ? -53.151 -7.257 40.972 1.00 88.56 142 GLN A CA 1
ATOM 1100 C C . GLN A 1 142 ? -53.492 -6.700 42.356 1.00 88.56 142 GLN A C 1
ATOM 1102 O O . GLN A 1 142 ? -54.494 -7.098 42.939 1.00 88.56 142 GLN A O 1
ATOM 1107 N N . ALA A 1 143 ? -52.729 -5.734 42.869 1.00 81.44 143 ALA A N 1
ATOM 1108 C CA . ALA A 1 143 ? -53.020 -5.080 44.140 1.00 81.44 143 ALA A CA 1
ATOM 1109 C C . ALA A 1 143 ? -54.360 -4.333 44.096 1.00 81.44 143 ALA A C 1
ATOM 1111 O O . ALA A 1 143 ? -55.145 -4.428 45.037 1.00 81.44 143 ALA A O 1
ATOM 1112 N N . LYS A 1 144 ? -54.667 -3.639 42.992 1.00 86.19 144 LYS A N 1
ATOM 1113 C CA . LYS A 1 144 ? -55.975 -3.000 42.779 1.00 86.19 144 LYS A CA 1
ATOM 1114 C C . LYS A 1 144 ? -57.105 -4.024 42.695 1.00 86.19 144 LYS A C 1
ATOM 1116 O O . LYS A 1 144 ? -58.158 -3.782 43.272 1.00 86.19 144 LYS A O 1
ATOM 1121 N N . ALA A 1 145 ? -56.893 -5.157 42.027 1.00 85.31 145 ALA A N 1
ATOM 1122 C CA . ALA A 1 145 ? -57.872 -6.240 41.957 1.00 85.31 145 ALA A CA 1
ATOM 1123 C C . ALA A 1 145 ? -58.133 -6.851 43.343 1.00 85.31 145 ALA A C 1
ATOM 1125 O O . ALA A 1 145 ? -59.284 -6.981 43.746 1.00 85.31 145 ALA A O 1
ATOM 1126 N N . ILE A 1 146 ? -57.075 -7.116 44.119 1.00 81.94 146 ILE A N 1
ATOM 1127 C CA . ILE A 1 146 ? -57.177 -7.601 45.502 1.00 81.94 146 ILE A CA 1
ATOM 1128 C C . ILE A 1 146 ? -57.899 -6.579 46.386 1.00 81.94 146 ILE A C 1
ATOM 1130 O O . ILE A 1 146 ? -58.719 -6.970 47.210 1.00 81.94 146 ILE A O 1
ATOM 1134 N N . LEU A 1 147 ? -57.637 -5.277 46.224 1.00 76.94 147 LEU A N 1
ATOM 1135 C CA . LEU A 1 147 ? -58.338 -4.224 46.966 1.00 76.94 147 LEU A CA 1
ATOM 1136 C C . LEU A 1 147 ? -59.817 -4.124 46.574 1.00 76.94 147 LEU A C 1
ATOM 1138 O O . LEU A 1 147 ? -60.657 -3.992 47.458 1.00 76.94 147 LEU A O 1
ATOM 1142 N N . ALA A 1 148 ? -60.153 -4.243 45.289 1.00 77.19 148 ALA A N 1
ATOM 1143 C CA . ALA A 1 148 ? -61.540 -4.252 44.824 1.00 77.19 148 ALA A CA 1
ATOM 1144 C C . ALA A 1 148 ? -62.311 -5.485 45.337 1.00 77.19 148 ALA A C 1
ATOM 1146 O O . ALA A 1 148 ? -63.463 -5.372 45.764 1.00 77.19 148 ALA A O 1
ATOM 1147 N N . ASP A 1 149 ? -61.665 -6.653 45.376 1.00 72.69 149 ASP A N 1
ATOM 1148 C CA . ASP A 1 149 ? -62.230 -7.856 45.992 1.00 72.69 149 ASP A CA 1
ATOM 1149 C C . ASP A 1 149 ? -62.323 -7.721 47.521 1.00 72.69 149 ASP A C 1
ATOM 1151 O O . ASP A 1 149 ? -63.316 -8.134 48.126 1.00 72.69 149 ASP A O 1
ATOM 1155 N N . ALA A 1 150 ? -61.349 -7.069 48.162 1.00 60.00 150 ALA A N 1
ATOM 1156 C CA . ALA A 1 150 ? -61.375 -6.777 49.592 1.00 60.00 150 ALA A CA 1
ATOM 1157 C C . ALA A 1 150 ? -62.470 -5.766 49.968 1.00 60.00 150 ALA A C 1
ATOM 1159 O O . ALA A 1 150 ? -63.075 -5.911 51.028 1.00 60.00 150 ALA A O 1
ATOM 1160 N N . GLU A 1 151 ? -62.789 -4.790 49.114 1.00 61.69 151 GLU A N 1
ATOM 1161 C CA . GLU A 1 151 ? -63.950 -3.907 49.288 1.00 61.69 151 GLU A CA 1
ATOM 1162 C C . GLU A 1 151 ? -65.264 -4.693 49.187 1.00 61.69 151 GLU A C 1
ATOM 1164 O 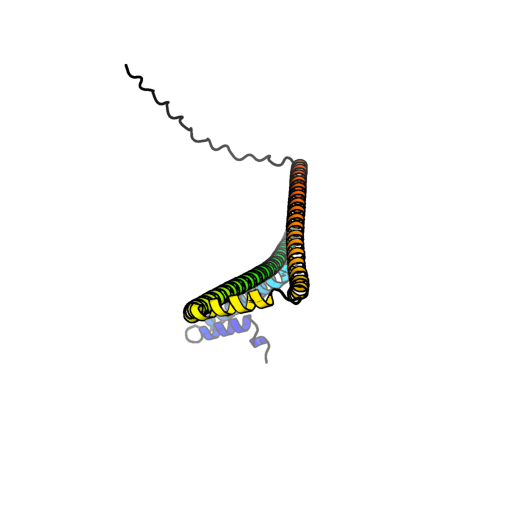O . GLU A 1 151 ? -66.156 -4.503 50.020 1.00 61.69 151 GLU A O 1
ATOM 1169 N N . ARG A 1 152 ? -65.345 -5.665 48.266 1.00 59.47 152 ARG A N 1
ATOM 1170 C CA . ARG A 1 152 ? -66.467 -6.617 48.146 1.00 59.47 152 ARG A CA 1
ATOM 1171 C C . ARG A 1 152 ? -66.644 -7.506 49.384 1.00 59.47 152 ARG A C 1
ATOM 1173 O O . ARG A 1 152 ? -67.771 -7.866 49.717 1.00 59.47 152 ARG A O 1
ATOM 1180 N N . TYR A 1 153 ? -65.556 -7.812 50.094 1.00 54.44 153 TYR A N 1
ATOM 1181 C CA . TYR A 1 153 ? -65.536 -8.608 51.330 1.00 54.44 153 TYR A CA 1
ATOM 1182 C C . TYR A 1 153 ? -65.349 -7.781 52.620 1.00 54.44 153 TYR A C 1
ATOM 1184 O O . TYR A 1 153 ? -65.226 -8.348 53.711 1.00 54.44 153 TYR A O 1
ATOM 1192 N N . SER A 1 154 ? -65.382 -6.447 52.547 1.00 53.78 154 SER A N 1
ATOM 1193 C CA . SER A 1 154 ? -65.099 -5.538 53.673 1.00 53.78 154 SER A CA 1
ATOM 1194 C C . SER A 1 154 ? -66.062 -5.693 54.861 1.00 53.78 154 SER A C 1
ATOM 1196 O O . SER A 1 154 ? -65.688 -5.425 56.006 1.00 53.78 154 SER A O 1
ATOM 1198 N N . GLY A 1 155 ? -67.256 -6.254 54.636 1.00 58.50 155 GLY A N 1
ATOM 1199 C CA . GLY A 1 155 ? -68.180 -6.665 55.701 1.00 58.50 155 GLY A CA 1
ATOM 1200 C C . GLY A 1 155 ? -67.640 -7.776 56.620 1.00 58.50 155 GLY A C 1
ATOM 1201 O O . GLY A 1 155 ? -68.074 -7.900 57.767 1.00 58.50 155 GLY A O 1
ATOM 1202 N N . TRP A 1 156 ? -66.658 -8.564 56.168 1.00 52.59 156 TRP A N 1
ATOM 1203 C CA . TRP A 1 156 ? -66.003 -9.610 56.964 1.00 52.59 156 TRP A CA 1
ATOM 1204 C C . TRP A 1 156 ? -64.726 -9.115 57.668 1.00 52.59 156 TRP A C 1
ATOM 1206 O O . TRP A 1 156 ? -64.426 -9.551 58.783 1.00 52.59 156 TRP A O 1
ATOM 1216 N N . ALA A 1 157 ? -64.025 -8.131 57.094 1.00 56.78 157 ALA A N 1
ATOM 1217 C CA . ALA A 1 157 ? -62.802 -7.549 57.659 1.00 56.78 157 ALA A CA 1
ATOM 1218 C C . ALA A 1 157 ? -63.035 -6.829 59.003 1.00 56.78 157 ALA A C 1
ATOM 1220 O O . ALA A 1 157 ? -62.198 -6.911 59.905 1.00 56.78 157 ALA A O 1
ATOM 1221 N N . GLY A 1 158 ? -64.202 -6.202 59.194 1.00 61.72 158 GLY A N 1
ATOM 1222 C CA . GLY A 1 158 ? -64.599 -5.642 60.494 1.00 61.72 158 GLY A CA 1
ATOM 1223 C C . GLY A 1 158 ? -64.761 -6.708 61.588 1.00 61.72 158 GLY A C 1
ATOM 1224 O O . GLY A 1 158 ? -64.416 -6.474 62.745 1.00 61.72 158 GLY A O 1
ATOM 1225 N N . ARG A 1 159 ? -65.204 -7.919 61.218 1.00 64.44 159 ARG A N 1
ATOM 1226 C CA . ARG A 1 159 ? -65.370 -9.050 62.150 1.00 64.44 159 ARG A CA 1
ATOM 1227 C C . ARG A 1 159 ? -64.030 -9.721 62.469 1.00 64.44 159 ARG A C 1
ATOM 1229 O O . ARG A 1 159 ? -63.827 -10.141 63.602 1.00 64.44 159 ARG A O 1
ATOM 1236 N N . LEU A 1 160 ? -63.092 -9.756 61.519 1.00 55.91 160 LEU A N 1
ATOM 1237 C CA . LEU A 1 160 ? -61.731 -10.264 61.740 1.00 55.91 160 LEU A CA 1
ATOM 1238 C C . LEU A 1 160 ? -60.860 -9.297 62.554 1.00 55.91 160 LEU A C 1
ATOM 1240 O O . LEU A 1 160 ? -60.087 -9.750 63.393 1.00 55.91 160 LEU A O 1
ATOM 1244 N N . ARG A 1 161 ? -61.029 -7.976 62.398 1.00 64.69 161 ARG A N 1
ATOM 1245 C CA . ARG A 1 161 ? -60.348 -6.977 63.241 1.00 64.69 161 ARG A CA 1
ATOM 1246 C C . ARG A 1 161 ? -60.763 -7.084 64.714 1.00 64.69 161 ARG A C 1
ATOM 1248 O O . ARG A 1 161 ? -59.903 -7.002 65.582 1.00 64.69 161 ARG A O 1
ATOM 1255 N N . ALA A 1 162 ? -62.034 -7.379 64.995 1.00 66.75 162 ALA A N 1
ATOM 1256 C CA . ALA A 1 162 ? -62.507 -7.637 66.358 1.00 66.75 162 ALA A CA 1
ATOM 1257 C C . ALA A 1 162 ? -61.926 -8.932 66.967 1.00 66.75 162 ALA A C 1
ATOM 1259 O O . ALA A 1 162 ? -61.676 -8.999 68.170 1.00 66.75 162 ALA A O 1
ATOM 1260 N N . ILE A 1 163 ? -61.676 -9.954 66.143 1.00 66.56 163 ILE A N 1
ATOM 1261 C CA . ILE A 1 163 ? -61.014 -11.197 66.573 1.00 66.56 163 ILE A CA 1
ATOM 1262 C C . ILE A 1 163 ? -59.510 -10.959 66.789 1.00 66.56 163 ILE A C 1
ATOM 1264 O O . ILE A 1 163 ? -58.939 -11.473 67.748 1.00 66.56 163 ILE A O 1
ATOM 1268 N N . TRP A 1 164 ? -58.880 -10.128 65.953 1.00 58.19 164 TRP A N 1
ATOM 1269 C CA . TRP A 1 164 ? -57.464 -9.774 66.054 1.00 58.19 164 TRP A CA 1
ATOM 1270 C C . TRP A 1 164 ? -57.152 -8.877 67.256 1.00 58.19 164 TRP A C 1
ATOM 1272 O O . TRP A 1 164 ? -56.176 -9.132 67.953 1.00 58.19 164 TRP A O 1
ATOM 1282 N N . ASP A 1 165 ? -57.988 -7.885 67.573 1.00 65.25 165 ASP A N 1
ATOM 1283 C CA . ASP A 1 165 ? -57.802 -7.067 68.784 1.00 65.25 165 ASP A CA 1
ATOM 1284 C C . ASP A 1 165 ? -57.968 -7.887 70.071 1.00 65.25 165 ASP A C 1
ATOM 1286 O O . ASP A 1 165 ? -57.327 -7.596 71.081 1.00 65.25 165 ASP A O 1
ATOM 1290 N N . ARG A 1 166 ? -58.741 -8.979 70.015 1.00 62.56 166 ARG A N 1
ATOM 1291 C CA . ARG A 1 166 ? -58.863 -9.946 71.113 1.00 62.56 166 ARG A CA 1
ATOM 1292 C C . ARG A 1 166 ? -57.671 -10.911 71.211 1.00 62.56 166 ARG A C 1
ATOM 1294 O O . ARG A 1 166 ? -57.466 -11.511 72.261 1.00 62.56 166 ARG A O 1
ATOM 1301 N N . LEU A 1 167 ? -56.881 -11.046 70.143 1.00 53.91 167 LEU A N 1
ATOM 1302 C CA . LEU A 1 167 ? -55.668 -11.871 70.085 1.00 53.91 167 LEU A CA 1
ATOM 1303 C C . LEU A 1 167 ? -54.385 -11.051 70.326 1.00 53.91 167 LEU A C 1
ATOM 1305 O O . LEU A 1 167 ? -53.405 -11.573 70.844 1.00 53.91 167 LEU A O 1
ATOM 1309 N N . ARG A 1 168 ? -54.404 -9.744 70.032 1.00 50.59 168 ARG A N 1
ATOM 1310 C CA . ARG A 1 168 ? -53.326 -8.773 70.304 1.00 50.59 168 ARG A CA 1
ATOM 1311 C C . ARG A 1 168 ? -53.001 -8.642 71.797 1.00 50.59 168 ARG A C 1
ATOM 1313 O O . ARG A 1 168 ? -51.937 -8.142 72.151 1.00 50.59 168 ARG A O 1
ATOM 1320 N N . THR A 1 169 ? -53.901 -9.096 72.664 1.00 52.94 169 THR A N 1
ATOM 1321 C CA . THR A 1 169 ? -53.704 -9.129 74.116 1.00 52.94 169 THR A CA 1
ATOM 1322 C C . THR A 1 169 ? -52.885 -10.335 74.599 1.00 52.94 169 THR A C 1
ATOM 1324 O O . THR A 1 169 ? -52.571 -10.390 75.784 1.00 52.94 169 THR A O 1
ATOM 1327 N N . SER A 1 170 ? -52.504 -11.286 73.731 1.00 51.22 170 SER A N 1
ATOM 1328 C CA . SER A 1 170 ? -51.678 -12.443 74.106 1.00 51.22 170 SER A CA 1
ATOM 1329 C C . SER A 1 170 ? -50.310 -12.458 73.402 1.00 51.22 170 SER A C 1
ATOM 1331 O O . SER A 1 170 ? -50.109 -11.894 72.328 1.00 51.22 170 SER A O 1
ATOM 1333 N N . SER A 1 171 ? -49.335 -13.072 74.073 1.00 54.00 171 SER A N 1
ATOM 1334 C CA . SER A 1 171 ? -47.867 -12.930 73.989 1.00 54.00 171 SER A CA 1
ATOM 1335 C C . SER A 1 171 ? -47.160 -13.255 72.656 1.00 54.00 171 SER A C 1
ATOM 1337 O O . SER A 1 171 ? -45.942 -13.419 72.620 1.00 54.00 171 SER A O 1
ATOM 1339 N N . VAL A 1 172 ? -47.874 -13.328 71.534 1.00 54.88 172 VAL A N 1
ATOM 1340 C CA . VAL A 1 172 ? -47.315 -13.700 70.218 1.00 54.88 172 VAL A CA 1
ATOM 1341 C C . VAL A 1 172 ? -46.714 -12.492 69.473 1.00 54.88 172 VAL A C 1
ATOM 1343 O O . VAL A 1 172 ? -45.880 -12.648 68.583 1.00 54.88 172 VAL A O 1
ATOM 1346 N N . VAL A 1 173 ? -47.064 -11.268 69.882 1.00 52.16 173 VAL A N 1
ATOM 1347 C CA . VAL A 1 173 ? -46.655 -10.013 69.219 1.00 52.16 173 VAL A CA 1
ATOM 1348 C C . VAL A 1 173 ? -45.186 -9.636 69.469 1.00 52.16 173 VAL A C 1
ATOM 1350 O O . VAL A 1 173 ? -44.586 -8.947 68.643 1.00 52.16 173 VAL A O 1
ATOM 1353 N N . GLU A 1 174 ? -44.560 -10.109 70.548 1.00 56.91 174 GLU A N 1
ATOM 1354 C CA . GLU A 1 174 ? -43.156 -9.772 70.838 1.00 56.91 174 GLU A CA 1
ATOM 1355 C C . GLU A 1 174 ? -42.160 -10.511 69.937 1.00 56.91 174 GLU A C 1
ATOM 1357 O O . GLU A 1 174 ? -41.161 -9.924 69.521 1.00 56.91 174 GLU A O 1
ATOM 1362 N N . LYS A 1 175 ? -42.455 -11.759 69.547 1.00 59.97 175 LYS A N 1
ATOM 1363 C CA . LYS A 1 175 ? -41.565 -12.542 68.672 1.00 59.97 175 LYS A CA 1
ATOM 1364 C C . LYS A 1 175 ? -41.574 -12.051 67.225 1.00 59.97 175 LYS A C 1
ATOM 1366 O O . LYS A 1 175 ? -40.518 -11.942 66.614 1.00 59.97 175 LYS A O 1
ATOM 1371 N N . VAL A 1 176 ? -42.739 -11.659 66.710 1.00 56.28 176 VAL A N 1
ATOM 1372 C CA . VAL A 1 176 ? -42.865 -11.153 65.332 1.00 56.28 176 VAL A CA 1
ATOM 1373 C C . VAL A 1 176 ? -42.227 -9.765 65.189 1.00 56.28 176 VAL A C 1
ATOM 1375 O O . VAL A 1 176 ? -41.612 -9.468 64.170 1.00 56.28 176 VAL A O 1
ATOM 1378 N N . ARG A 1 177 ? -42.274 -8.915 66.226 1.00 55.34 177 ARG A N 1
ATOM 1379 C CA . ARG A 1 177 ? -41.570 -7.620 66.203 1.00 55.34 177 ARG A CA 1
ATOM 1380 C C . ARG A 1 177 ? -40.053 -7.781 66.095 1.00 55.34 177 ARG A C 1
ATOM 1382 O O . ARG A 1 177 ? -39.436 -7.028 65.350 1.00 55.34 177 ARG A O 1
ATOM 1389 N N . ALA A 1 178 ? -39.469 -8.751 66.797 1.00 60.16 178 ALA A N 1
ATOM 1390 C CA . ALA A 1 178 ? -38.025 -8.978 66.775 1.00 60.16 178 ALA A CA 1
ATOM 1391 C C . ALA A 1 178 ? -37.516 -9.394 65.382 1.00 60.16 178 ALA A C 1
ATOM 1393 O O . ALA A 1 178 ? -36.494 -8.886 64.924 1.00 60.16 178 ALA A O 1
ATOM 1394 N N . GLU A 1 179 ? -38.260 -10.248 64.674 1.00 57.03 179 GLU A N 1
ATOM 1395 C CA . GLU A 1 179 ? -37.891 -10.692 63.324 1.00 57.03 179 GLU A CA 1
ATOM 1396 C C . GLU A 1 179 ? -38.028 -9.564 62.290 1.00 57.03 179 GLU A C 1
ATOM 1398 O O . GLU A 1 179 ? -37.104 -9.334 61.509 1.00 57.03 179 GLU A O 1
ATOM 1403 N N . PHE A 1 180 ? -39.102 -8.768 62.350 1.00 57.25 180 PHE A N 1
ATOM 1404 C CA . PHE A 1 180 ? -39.291 -7.647 61.422 1.00 57.25 180 PHE A CA 1
ATOM 1405 C C . PHE A 1 180 ? -38.259 -6.525 61.601 1.00 57.25 180 PHE A C 1
ATOM 1407 O O . PHE A 1 180 ? -37.792 -5.980 60.601 1.00 57.25 180 PHE A O 1
ATOM 1414 N N . PHE A 1 181 ? -37.856 -6.183 62.832 1.00 57.72 181 PHE A N 1
ATOM 1415 C CA . PHE A 1 181 ? -36.804 -5.176 63.035 1.00 57.72 181 PHE A CA 1
ATOM 1416 C C . PHE A 1 181 ? -35.450 -5.641 62.486 1.00 57.72 181 PHE A C 1
ATOM 1418 O O . PHE A 1 181 ? -34.742 -4.844 61.874 1.00 57.72 181 PHE A O 1
ATOM 1425 N N . SER A 1 182 ? -35.138 -6.937 62.604 1.00 66.06 182 SER A N 1
ATOM 1426 C CA . SER A 1 182 ? -33.899 -7.496 62.053 1.00 66.06 182 SER A CA 1
ATOM 1427 C C . SER A 1 182 ? -33.842 -7.433 60.522 1.00 66.06 182 SER A C 1
ATOM 1429 O O . SER A 1 182 ? -32.774 -7.210 59.956 1.00 66.06 182 SER A O 1
ATOM 1431 N N . GLU A 1 183 ? -34.988 -7.557 59.846 1.00 64.94 183 GLU A N 1
ATOM 1432 C CA . GLU A 1 183 ? -35.071 -7.433 58.391 1.00 64.94 183 GLU A CA 1
ATOM 1433 C C . GLU A 1 183 ? -34.996 -5.959 57.956 1.00 64.94 183 GLU A C 1
ATOM 1435 O O . GLU A 1 183 ? -34.259 -5.626 57.031 1.00 64.94 183 GLU A O 1
ATOM 1440 N N . VAL A 1 184 ? -35.684 -5.045 58.655 1.00 68.62 184 VAL A N 1
ATOM 1441 C CA . VAL A 1 184 ? -35.629 -3.598 58.361 1.00 68.62 184 VAL A CA 1
ATOM 1442 C C . VAL A 1 184 ? -34.220 -3.025 58.548 1.00 68.62 184 VAL A C 1
ATOM 1444 O O . VAL A 1 184 ? -33.789 -2.192 57.746 1.00 68.62 184 VAL A O 1
ATOM 1447 N N . ASP A 1 185 ? -33.470 -3.491 59.547 1.00 70.94 185 ASP A N 1
ATOM 1448 C CA . ASP A 1 185 ? -32.089 -3.047 59.751 1.00 70.94 185 ASP A CA 1
ATOM 1449 C C . ASP A 1 185 ? -31.136 -3.585 58.670 1.00 70.94 185 ASP A C 1
ATOM 1451 O O . ASP A 1 185 ? -30.257 -2.846 58.222 1.00 70.94 185 ASP A O 1
ATOM 1455 N N . ARG A 1 186 ? -31.358 -4.799 58.138 1.00 71.38 186 ARG A N 1
ATOM 1456 C CA . ARG A 1 186 ? -30.604 -5.303 56.969 1.00 71.38 186 ARG A CA 1
ATOM 1457 C C . ARG A 1 186 ? -30.808 -4.426 55.735 1.00 71.38 186 ARG A C 1
ATOM 1459 O O . ARG A 1 186 ? -29.840 -4.117 55.041 1.00 71.38 186 ARG A O 1
ATOM 1466 N N . TRP A 1 187 ? -32.037 -3.977 55.482 1.00 67.44 187 TRP A N 1
ATOM 1467 C CA . TRP A 1 187 ? -32.333 -3.091 54.351 1.00 67.44 187 TRP A CA 1
ATOM 1468 C C . TRP A 1 187 ? -31.724 -1.695 54.515 1.00 67.44 187 TRP A C 1
ATOM 1470 O O . TRP A 1 187 ? -31.262 -1.112 53.534 1.00 67.44 187 TRP A O 1
ATOM 1480 N N . ARG A 1 188 ? -31.646 -1.170 55.744 1.00 68.69 188 ARG A N 1
ATOM 1481 C CA . ARG A 1 188 ? -30.955 0.102 56.021 1.00 68.69 188 ARG A CA 1
ATOM 1482 C C . ARG A 1 188 ? -29.446 0.011 55.822 1.00 68.69 188 ARG A C 1
ATOM 1484 O O . ARG A 1 188 ? -28.867 0.928 55.244 1.00 68.69 188 ARG A O 1
ATOM 1491 N N . VAL A 1 189 ? -28.821 -1.084 56.255 1.00 76.81 189 VAL A N 1
ATOM 1492 C CA . VAL A 1 189 ? -27.382 -1.314 56.048 1.00 76.81 189 VAL A CA 1
ATOM 1493 C C . VAL A 1 189 ? -27.071 -1.461 54.556 1.00 76.81 189 VAL A C 1
ATOM 1495 O O . VAL A 1 189 ? -26.148 -0.817 54.062 1.00 76.81 189 VAL A O 1
ATOM 1498 N N . ALA A 1 190 ? -27.891 -2.209 53.812 1.00 76.00 190 ALA A N 1
ATOM 1499 C CA . ALA A 1 190 ? -27.733 -2.360 52.366 1.00 76.00 190 ALA A CA 1
ATOM 1500 C C . ALA A 1 190 ? -27.894 -1.029 51.602 1.00 76.00 190 ALA A C 1
ATOM 1502 O O . ALA A 1 190 ? -27.158 -0.774 50.648 1.00 76.00 190 ALA A O 1
ATOM 1503 N N . ALA A 1 191 ? -28.813 -0.158 52.035 1.00 73.94 191 ALA A N 1
ATOM 1504 C CA . ALA A 1 191 ? -28.991 1.171 51.449 1.00 73.94 191 ALA A CA 1
ATOM 1505 C C . ALA A 1 191 ? -27.782 2.090 51.709 1.00 73.94 191 ALA A C 1
ATOM 1507 O O . ALA A 1 191 ? -27.281 2.722 50.780 1.00 73.94 191 ALA A O 1
ATOM 1508 N N . GLN A 1 192 ? -27.253 2.105 52.938 1.00 76.25 192 GLN A N 1
ATOM 1509 C CA . GLN A 1 192 ? -26.054 2.887 53.272 1.00 76.25 192 GLN A CA 1
ATOM 1510 C C . GLN A 1 192 ? -24.803 2.397 52.530 1.00 76.25 192 GLN A C 1
ATOM 1512 O O . GLN A 1 192 ? -23.940 3.192 52.158 1.00 76.25 192 GLN A O 1
ATOM 1517 N N . GLU A 1 193 ? -24.690 1.091 52.292 1.00 79.31 193 GLU A N 1
ATOM 1518 C CA . GLU A 1 193 ? -23.565 0.525 51.551 1.00 79.31 193 GLU A CA 1
ATOM 1519 C C . GLU A 1 193 ? -23.631 0.859 50.050 1.00 79.31 193 GLU A C 1
ATOM 1521 O O . GLU A 1 193 ? -22.601 1.100 49.418 1.00 79.31 193 GLU A O 1
ATOM 1526 N N . ALA A 1 194 ? -24.838 0.953 49.485 1.00 76.62 194 ALA A N 1
ATOM 1527 C CA . ALA A 1 194 ? -25.041 1.399 48.109 1.00 76.62 194 ALA A CA 1
ATOM 1528 C C . ALA A 1 194 ? -24.667 2.881 47.912 1.00 76.62 194 ALA A C 1
ATOM 1530 O O . ALA A 1 194 ? -23.991 3.205 46.935 1.00 76.62 194 ALA A O 1
ATOM 1531 N N . GLU A 1 195 ? -25.031 3.763 48.850 1.00 76.00 195 GLU A N 1
ATOM 1532 C CA . GLU A 1 195 ? -24.641 5.183 48.818 1.00 76.00 195 GLU A CA 1
ATOM 1533 C C . GLU A 1 195 ? -23.120 5.365 48.924 1.00 76.00 195 GLU A C 1
ATOM 1535 O O . GLU A 1 195 ? -22.531 6.147 48.176 1.00 76.00 195 GLU A O 1
ATOM 1540 N N . ARG A 1 196 ? -22.449 4.587 49.786 1.00 76.75 196 ARG A N 1
ATOM 1541 C CA . ARG A 1 196 ? -20.979 4.610 49.896 1.00 76.75 196 ARG A CA 1
ATOM 1542 C C . ARG A 1 196 ? -20.288 4.229 48.589 1.00 76.75 196 ARG A C 1
ATOM 1544 O O . ARG A 1 196 ? -19.366 4.923 48.170 1.00 76.75 196 ARG A O 1
ATOM 1551 N N . ARG A 1 197 ? -20.764 3.185 47.901 1.00 76.94 197 ARG A N 1
ATOM 1552 C CA . ARG A 1 197 ? -20.202 2.772 46.602 1.00 76.94 197 ARG A CA 1
ATOM 1553 C C . ARG A 1 197 ? -20.409 3.821 45.508 1.00 76.94 197 ARG A C 1
ATOM 1555 O O . ARG A 1 197 ? -19.562 3.942 44.626 1.00 76.94 197 ARG A O 1
ATOM 1562 N N . GLN A 1 198 ? -21.504 4.583 45.552 1.00 79.38 198 GLN A N 1
ATOM 1563 C CA . GLN A 1 198 ? -21.715 5.694 44.619 1.00 79.38 198 GLN A CA 1
ATOM 1564 C C . GLN A 1 198 ? -20.731 6.838 44.873 1.00 79.38 198 GLN A C 1
ATOM 1566 O O . GLN A 1 198 ? -20.083 7.287 43.930 1.00 79.38 198 GLN A O 1
ATOM 1571 N N . LEU A 1 199 ? -20.541 7.235 46.133 1.00 77.38 199 LEU A N 1
ATOM 1572 C CA . LEU A 1 199 ? -19.575 8.276 46.497 1.00 77.38 199 LEU A CA 1
ATOM 1573 C C . LEU A 1 199 ? -18.133 7.882 46.144 1.00 77.38 199 LEU A C 1
ATOM 1575 O O . LEU A 1 199 ? -17.371 8.700 45.632 1.00 77.38 199 LEU A O 1
ATOM 1579 N N . GLU A 1 200 ? -17.756 6.619 46.356 1.00 79.31 200 GLU A N 1
ATOM 1580 C CA . GLU A 1 200 ? -16.440 6.106 45.958 1.00 79.31 200 GLU A CA 1
ATOM 1581 C C . GLU A 1 200 ? -16.255 6.127 44.433 1.00 79.31 200 GLU A C 1
ATOM 1583 O O . GLU A 1 200 ? -15.192 6.511 43.942 1.00 79.31 200 GLU A O 1
ATOM 1588 N N . ALA A 1 201 ? -17.290 5.777 43.664 1.00 79.69 201 ALA A N 1
ATOM 1589 C CA . ALA A 1 201 ? -17.247 5.837 42.205 1.00 79.69 201 ALA A CA 1
ATOM 1590 C C . ALA A 1 201 ? -17.149 7.280 41.677 1.00 79.69 201 ALA A C 1
ATOM 1592 O O . ALA A 1 201 ? -16.413 7.535 40.721 1.00 79.69 201 ALA A O 1
ATOM 1593 N N . GLU A 1 202 ? -17.848 8.233 42.298 1.00 81.19 202 GLU A N 1
ATOM 1594 C CA . GLU A 1 202 ? -17.734 9.662 41.980 1.00 81.19 202 GLU A CA 1
ATOM 1595 C C . GLU A 1 202 ? -16.340 10.203 42.304 1.00 81.19 202 GLU A C 1
ATOM 1597 O O . GLU A 1 202 ? -15.735 10.892 41.479 1.00 81.19 202 GLU A O 1
ATOM 1602 N N . HIS A 1 203 ? -15.778 9.820 43.453 1.00 84.38 203 HIS A N 1
ATOM 1603 C CA . HIS A 1 203 ? -14.415 10.190 43.826 1.00 84.38 203 HIS A CA 1
ATOM 1604 C C . HIS A 1 203 ? -13.388 9.672 42.807 1.00 84.38 203 HIS A C 1
ATOM 1606 O O . HIS A 1 203 ? -12.529 10.425 42.348 1.00 84.38 203 HIS A O 1
ATOM 1612 N N . GLN A 1 204 ? -13.512 8.413 42.375 1.00 81.31 204 GLN A N 1
ATOM 1613 C CA . GLN A 1 204 ? -12.637 7.825 41.353 1.00 81.31 204 GLN A CA 1
ATOM 1614 C C . GLN A 1 204 ? -12.757 8.528 39.993 1.00 81.31 204 GLN A C 1
ATOM 1616 O O . GLN A 1 204 ? -11.751 8.739 39.312 1.00 81.31 204 GLN A O 1
ATOM 1621 N N . ARG A 1 205 ? -13.969 8.946 39.597 1.00 79.06 205 ARG A N 1
ATOM 1622 C CA . ARG A 1 205 ? -14.177 9.743 38.376 1.00 79.06 205 ARG A CA 1
ATOM 1623 C C . ARG A 1 205 ? -13.485 11.097 38.465 1.00 79.06 205 ARG A C 1
ATOM 1625 O O . ARG A 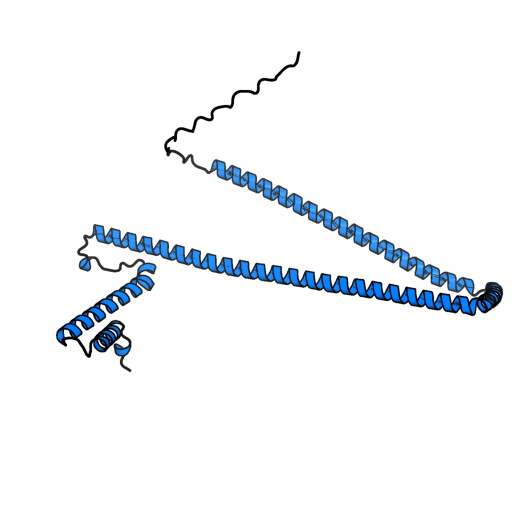1 205 ? -12.783 11.474 37.530 1.00 79.06 205 ARG A O 1
ATOM 1632 N N . HIS A 1 206 ? -13.611 11.789 39.593 1.00 83.69 206 HIS A N 1
ATOM 1633 C CA . HIS A 1 206 ? -12.936 13.067 39.800 1.00 83.69 206 HIS A CA 1
ATOM 1634 C C . HIS A 1 206 ? -11.411 12.941 39.795 1.00 83.69 206 HIS A C 1
ATOM 1636 O O . HIS A 1 206 ? -10.729 13.778 39.202 1.00 83.69 206 HIS A O 1
ATOM 1642 N N . GLU A 1 207 ? -10.851 11.892 40.398 1.00 86.12 207 GLU A N 1
ATOM 1643 C CA . GLU A 1 207 ? -9.408 11.649 40.326 1.00 86.12 207 GLU A CA 1
ATOM 1644 C C . GLU A 1 207 ? -8.936 11.348 38.900 1.00 86.12 207 GLU A C 1
ATOM 1646 O O . GLU A 1 207 ? -7.883 11.838 38.483 1.00 86.12 207 GLU A O 1
ATOM 1651 N N . ALA A 1 208 ? -9.710 10.579 38.130 1.00 83.06 208 ALA A N 1
ATOM 1652 C CA . ALA A 1 208 ? -9.404 10.309 36.729 1.00 83.06 208 ALA A CA 1
ATOM 1653 C C . ALA A 1 208 ? -9.446 11.595 35.884 1.00 83.06 208 ALA A C 1
ATOM 1655 O O . ALA A 1 208 ? -8.512 11.860 35.128 1.00 83.06 208 ALA A O 1
ATOM 1656 N N . GLU A 1 209 ? -10.469 12.436 36.058 1.00 84.69 209 GLU A N 1
ATOM 1657 C CA . GLU A 1 209 ? -10.572 13.737 35.385 1.00 84.69 209 GLU A CA 1
ATOM 1658 C C . GLU A 1 209 ? -9.403 14.664 35.732 1.00 84.69 209 GLU A C 1
ATOM 1660 O O . GLU A 1 209 ? -8.857 15.333 34.850 1.00 84.69 209 GLU A O 1
ATOM 1665 N N . ARG A 1 210 ? -8.974 14.682 36.999 1.00 88.31 210 ARG A N 1
ATOM 1666 C CA . ARG A 1 210 ? -7.797 15.446 37.425 1.00 88.31 210 ARG A CA 1
ATOM 1667 C C . ARG A 1 210 ? -6.526 14.962 36.738 1.00 88.31 210 ARG A C 1
ATOM 1669 O O . ARG A 1 210 ? -5.806 15.785 36.181 1.00 88.31 210 ARG A O 1
ATOM 1676 N N . LYS A 1 211 ? -6.287 13.648 36.699 1.00 90.06 211 LYS A N 1
ATOM 1677 C CA . LYS A 1 211 ? -5.121 13.063 36.013 1.00 90.06 211 LYS A CA 1
ATOM 1678 C C . LYS A 1 211 ? -5.126 13.366 34.512 1.00 90.06 211 LYS A C 1
ATOM 1680 O O . LYS A 1 211 ? -4.072 13.635 33.943 1.00 90.06 211 LYS A O 1
ATOM 1685 N N . VAL A 1 212 ? -6.300 13.373 33.872 1.00 87.25 212 VAL A N 1
ATOM 1686 C CA . VAL A 1 212 ? -6.439 13.761 32.457 1.00 87.25 212 VAL A CA 1
ATOM 1687 C C . VAL A 1 212 ? -6.086 15.235 32.251 1.00 87.25 212 VAL A C 1
ATOM 1689 O O . VAL A 1 212 ? -5.343 15.543 31.321 1.00 87.25 212 VAL A O 1
ATOM 1692 N N . ARG A 1 213 ? -6.557 16.142 33.117 1.00 82.69 213 ARG A N 1
ATOM 1693 C CA . ARG A 1 213 ? -6.197 17.571 33.046 1.00 82.69 213 ARG A CA 1
ATOM 1694 C C . ARG A 1 213 ? -4.701 17.795 33.257 1.00 82.69 213 ARG A C 1
ATOM 1696 O O . ARG A 1 213 ? -4.077 18.496 32.472 1.00 82.69 213 ARG A O 1
ATOM 1703 N N . GLU A 1 214 ? -4.110 17.136 34.250 1.00 90.31 214 GLU A N 1
ATOM 1704 C CA . GLU A 1 214 ? -2.668 17.213 34.512 1.00 90.31 214 GLU A CA 1
ATOM 1705 C C . GLU A 1 214 ? -1.848 16.703 33.311 1.00 90.31 214 GLU A C 1
ATOM 1707 O O . GLU A 1 214 ? -0.872 17.337 32.909 1.00 90.31 214 GLU A O 1
ATOM 1712 N N . ALA A 1 215 ? -2.277 15.612 32.667 1.00 86.81 215 ALA A N 1
ATOM 1713 C CA . ALA A 1 215 ? -1.642 15.107 31.450 1.00 86.81 215 ALA A CA 1
ATOM 1714 C C . ALA A 1 215 ? -1.783 16.075 30.257 1.00 86.81 215 ALA A C 1
ATOM 1716 O O . ALA A 1 215 ? -0.829 16.247 29.495 1.00 86.81 215 ALA A O 1
ATOM 1717 N N . GLN A 1 216 ? -2.941 16.730 30.104 1.00 86.62 216 GLN A N 1
ATOM 1718 C CA . GLN A 1 216 ? -3.159 17.755 29.076 1.00 86.62 216 GLN A CA 1
ATOM 1719 C C . GLN A 1 216 ? -2.247 18.970 29.283 1.00 86.62 216 GLN A C 1
ATOM 1721 O O . GLN A 1 216 ? -1.627 19.430 28.324 1.00 86.62 216 GLN A O 1
ATOM 1726 N N . ASP A 1 217 ? -2.092 19.441 30.521 1.00 89.38 217 ASP A N 1
ATOM 1727 C CA . ASP A 1 217 ? -1.213 20.568 30.850 1.00 89.38 217 ASP A CA 1
ATOM 1728 C C . ASP A 1 217 ? 0.264 20.244 30.585 1.00 89.38 217 ASP A C 1
ATOM 1730 O O . ASP A 1 217 ? 1.011 21.081 30.069 1.00 89.38 217 ASP A O 1
ATOM 1734 N N . VAL A 1 218 ? 0.700 19.019 30.898 1.00 90.56 218 VAL A N 1
ATOM 1735 C CA . VAL A 1 218 ? 2.062 18.549 30.593 1.00 90.56 218 VAL A CA 1
ATOM 1736 C C . VAL A 1 218 ? 2.282 18.462 29.082 1.00 90.56 218 VAL A C 1
ATOM 1738 O O . VAL A 1 218 ? 3.302 18.945 28.586 1.00 90.56 218 VAL A O 1
ATOM 1741 N N . ALA A 1 219 ? 1.322 17.913 28.333 1.00 86.62 219 ALA A N 1
ATOM 1742 C CA . ALA A 1 219 ? 1.398 17.845 26.875 1.00 86.62 219 ALA A CA 1
ATOM 1743 C C . ALA A 1 219 ? 1.435 19.243 26.234 1.00 86.62 219 ALA A C 1
ATOM 1745 O O . ALA A 1 219 ? 2.202 19.477 25.298 1.00 86.62 219 ALA A O 1
ATOM 1746 N N . PHE A 1 220 ? 0.661 20.192 26.766 1.00 88.44 220 PHE A N 1
ATOM 1747 C CA . PHE A 1 220 ? 0.661 21.580 26.313 1.00 88.44 220 PHE A CA 1
ATOM 1748 C C . PHE A 1 220 ? 2.015 22.262 26.557 1.00 88.44 220 PHE A C 1
ATOM 1750 O O . PHE A 1 220 ? 2.573 22.870 25.642 1.00 88.44 220 PHE A O 1
ATOM 1757 N N . LYS A 1 221 ? 2.597 22.098 27.754 1.00 89.69 221 LYS A N 1
ATOM 1758 C CA . LYS A 1 221 ? 3.941 22.613 28.075 1.00 89.69 221 LYS A CA 1
ATOM 1759 C C . LYS A 1 221 ? 5.019 22.010 27.172 1.00 89.69 221 LYS A C 1
ATOM 1761 O O . LYS A 1 221 ? 5.828 22.755 26.625 1.00 89.69 221 LYS A O 1
ATOM 1766 N N . ALA A 1 222 ? 4.980 20.698 26.938 1.00 86.00 222 ALA A N 1
ATOM 1767 C CA . ALA A 1 222 ? 5.896 20.028 26.015 1.00 86.00 222 ALA A CA 1
ATOM 1768 C C . ALA A 1 222 ? 5.744 20.542 24.568 1.00 86.00 222 ALA A C 1
ATOM 1770 O O . ALA A 1 222 ? 6.734 20.691 23.851 1.00 86.00 222 ALA A O 1
ATOM 1771 N N . GLY A 1 223 ? 4.518 20.865 24.141 1.00 87.19 223 GLY A N 1
ATOM 1772 C CA . GLY A 1 223 ? 4.247 21.508 22.853 1.00 87.19 223 GLY A CA 1
ATOM 1773 C C . GLY A 1 223 ? 4.895 22.889 22.732 1.00 87.19 223 GLY A C 1
ATOM 1774 O O . GLY A 1 223 ? 5.562 23.165 21.734 1.00 87.19 223 GLY A O 1
ATOM 1775 N N . ILE A 1 224 ? 4.778 23.723 23.770 1.00 88.25 224 ILE A N 1
ATOM 1776 C CA . ILE A 1 224 ? 5.426 25.043 23.822 1.00 88.25 224 ILE A CA 1
ATOM 1777 C C . ILE A 1 224 ? 6.952 24.908 23.772 1.00 88.25 224 ILE A C 1
ATOM 1779 O O . ILE A 1 224 ? 7.610 25.643 23.038 1.00 88.25 224 ILE A O 1
ATOM 1783 N N . GLU A 1 225 ? 7.532 23.972 24.523 1.00 86.38 225 GLU A N 1
ATOM 1784 C CA . GLU A 1 225 ? 8.981 23.740 24.522 1.00 86.38 225 GLU A CA 1
ATOM 1785 C C . GLU A 1 225 ? 9.479 23.256 23.160 1.00 86.38 225 GLU A C 1
ATOM 1787 O O . GLU A 1 225 ? 10.488 23.759 22.662 1.00 86.38 225 GLU A O 1
ATOM 1792 N N . ARG A 1 226 ? 8.738 22.355 22.506 1.00 86.69 226 ARG A N 1
ATOM 1793 C CA . ARG A 1 226 ? 9.019 21.928 21.132 1.00 86.69 226 ARG A CA 1
ATOM 1794 C C . ARG A 1 226 ? 9.002 23.113 20.171 1.00 86.69 226 ARG A C 1
ATOM 1796 O O . ARG A 1 226 ? 9.922 23.253 19.369 1.00 86.69 226 ARG A O 1
ATOM 1803 N N . ASP A 1 227 ? 7.977 23.956 20.237 1.00 81.25 227 ASP A N 1
ATOM 1804 C CA . ASP A 1 227 ? 7.835 25.099 19.332 1.00 81.25 227 ASP A CA 1
ATOM 1805 C C . ASP A 1 227 ? 8.913 26.162 19.601 1.00 81.25 227 ASP A C 1
ATOM 1807 O O . ASP A 1 227 ? 9.471 26.738 18.664 1.00 81.25 227 ASP A O 1
ATOM 1811 N N . ARG A 1 228 ? 9.317 26.337 20.865 1.00 83.31 228 ARG A N 1
ATOM 1812 C CA . ARG A 1 228 ? 10.452 27.180 21.255 1.00 83.31 228 ARG A CA 1
ATOM 1813 C C . ARG A 1 228 ? 11.778 26.638 20.721 1.00 83.31 228 ARG A C 1
ATOM 1815 O O . ARG A 1 228 ? 12.524 27.393 20.102 1.00 83.31 228 ARG A O 1
ATOM 1822 N N . LEU A 1 229 ? 12.061 25.346 20.887 1.00 81.25 229 LEU A N 1
ATOM 1823 C CA . LEU A 1 229 ? 13.261 24.711 20.327 1.00 81.25 229 LEU A CA 1
ATOM 1824 C C . LEU A 1 229 ? 13.264 24.775 18.795 1.00 81.25 229 LEU A C 1
ATOM 1826 O O . LEU A 1 229 ? 14.300 25.043 18.191 1.00 81.25 229 LEU A O 1
ATOM 1830 N N . ARG A 1 230 ? 12.098 24.615 18.159 1.00 77.12 230 ARG A N 1
ATOM 1831 C CA . ARG A 1 230 ? 11.930 24.774 16.710 1.00 77.12 230 ARG A CA 1
ATOM 1832 C C . ARG A 1 230 ? 12.242 26.198 16.252 1.00 77.12 230 ARG A C 1
ATOM 1834 O O . ARG A 1 230 ? 12.875 26.358 15.216 1.00 77.12 230 ARG A O 1
ATOM 1841 N N . SER A 1 231 ? 11.848 27.212 17.023 1.00 76.12 231 SER A N 1
ATOM 1842 C CA . SER A 1 231 ? 12.178 28.610 16.718 1.00 76.12 231 SER A CA 1
ATOM 1843 C C . SER A 1 231 ? 13.679 28.904 16.841 1.00 76.12 231 SER A C 1
ATOM 1845 O O . SER A 1 231 ? 14.215 29.650 16.032 1.00 76.12 231 SER A O 1
ATOM 1847 N N . MET A 1 232 ? 14.374 28.263 17.790 1.00 77.38 232 MET A N 1
ATOM 1848 C CA . MET A 1 232 ? 15.830 28.388 17.955 1.00 77.38 232 MET A CA 1
ATOM 1849 C C . MET A 1 232 ? 16.620 27.639 16.875 1.00 77.38 232 MET A C 1
ATOM 1851 O O . MET A 1 232 ? 17.725 28.045 16.529 1.00 77.38 232 MET A O 1
ATOM 1855 N N . LEU A 1 233 ? 16.066 26.541 16.354 1.00 69.12 233 LEU A N 1
ATOM 1856 C CA . LEU A 1 233 ? 16.691 25.710 15.323 1.00 69.12 233 LEU A CA 1
ATOM 1857 C C . LEU A 1 233 ? 16.339 26.136 13.895 1.00 69.12 233 LEU A C 1
ATOM 1859 O O . LEU A 1 233 ? 16.889 25.551 12.967 1.00 69.12 233 LEU A O 1
ATOM 1863 N N . SER A 1 234 ? 15.443 27.110 13.701 1.00 50.38 234 SER A N 1
ATOM 1864 C CA . SER A 1 234 ? 15.139 27.645 12.374 1.00 50.38 234 SER A CA 1
ATOM 1865 C C . SER A 1 234 ? 16.276 28.576 11.943 1.00 50.38 234 SER A C 1
ATOM 1867 O O . SER A 1 234 ? 16.406 29.667 12.502 1.00 50.38 234 SER A O 1
ATOM 1869 N N . PRO A 1 235 ? 17.112 28.192 10.962 1.00 53.75 235 PRO A N 1
ATOM 1870 C CA . PRO A 1 235 ? 18.075 29.111 10.386 1.00 53.75 235 PRO A CA 1
ATOM 1871 C C . PRO A 1 235 ? 17.296 30.207 9.658 1.00 53.75 235 PRO A C 1
ATOM 1873 O O . PRO A 1 235 ? 16.275 29.929 9.028 1.00 53.75 235 PRO A O 1
ATOM 1876 N N . VAL A 1 236 ? 17.787 31.442 9.744 1.00 55.25 236 VAL A N 1
ATOM 1877 C CA . VAL A 1 236 ? 17.432 32.555 8.856 1.00 55.25 236 VAL A CA 1
ATOM 1878 C C . VAL A 1 236 ? 17.531 32.062 7.409 1.00 55.25 236 VAL A C 1
ATOM 1880 O O . VAL A 1 236 ? 18.615 31.973 6.841 1.00 55.25 236 VAL A O 1
ATOM 1883 N N . ALA A 1 237 ? 16.400 31.673 6.839 1.00 50.00 237 ALA A N 1
ATOM 1884 C CA . ALA A 1 237 ? 16.267 31.250 5.457 1.00 50.00 237 ALA A CA 1
ATOM 1885 C C . ALA A 1 237 ? 14.955 31.823 4.925 1.00 50.00 237 ALA A C 1
ATOM 1887 O O . ALA A 1 237 ? 13.978 31.109 4.757 1.00 50.00 237 ALA A O 1
ATOM 1888 N N . ASP A 1 238 ? 14.966 33.140 4.730 1.00 42.28 238 ASP A N 1
ATOM 1889 C CA . ASP A 1 238 ? 14.185 33.825 3.701 1.00 42.28 238 ASP A CA 1
ATOM 1890 C C . ASP A 1 238 ? 14.971 35.074 3.269 1.00 42.28 238 ASP A C 1
ATOM 1892 O O . ASP A 1 238 ? 14.675 36.215 3.614 1.00 42.28 238 ASP A O 1
ATOM 1896 N N . HIS A 1 239 ? 16.044 34.826 2.515 1.00 50.66 239 HIS A N 1
ATOM 1897 C CA . HIS A 1 239 ? 16.477 35.737 1.463 1.00 50.66 239 HIS A CA 1
ATOM 1898 C C . HIS A 1 239 ? 15.987 35.153 0.141 1.00 50.66 239 HIS A C 1
ATOM 1900 O O . HIS A 1 239 ? 16.699 34.399 -0.517 1.00 50.66 239 HIS A O 1
ATOM 1906 N N . SER A 1 240 ? 14.763 35.503 -0.233 1.00 40.19 240 SER A N 1
ATOM 1907 C CA . SER A 1 240 ? 14.321 35.507 -1.626 1.00 40.19 240 SER A CA 1
ATOM 1908 C C . SER A 1 240 ? 13.041 36.321 -1.713 1.00 40.19 240 SER A C 1
ATOM 1910 O O . SER A 1 240 ? 11.972 35.855 -1.329 1.00 40.19 240 SER A O 1
ATOM 1912 N N . GLU A 1 241 ? 13.184 37.560 -2.177 1.00 41.53 241 GLU A N 1
ATOM 1913 C CA . GLU A 1 241 ? 12.087 38.406 -2.634 1.00 41.53 241 GLU A CA 1
ATOM 1914 C C . GLU A 1 241 ? 11.207 37.656 -3.646 1.00 41.53 241 GLU A C 1
ATOM 1916 O O . GLU A 1 241 ? 11.721 37.049 -4.590 1.00 41.53 241 GLU A O 1
ATOM 1921 N N . PRO A 1 242 ? 9.881 37.793 -3.527 1.00 47.09 242 PRO A N 1
ATOM 1922 C CA . PRO A 1 242 ? 9.028 37.929 -4.687 1.00 47.09 242 PRO A CA 1
ATOM 1923 C C . PRO A 1 242 ? 8.387 39.321 -4.693 1.00 47.09 242 PRO A C 1
ATOM 1925 O O . PRO A 1 242 ? 7.952 39.847 -3.669 1.00 47.09 242 PRO A O 1
ATOM 1928 N N . GLU A 1 243 ? 8.363 39.905 -5.884 1.00 37.62 243 GLU A N 1
ATOM 1929 C CA . GLU A 1 243 ? 7.870 41.235 -6.217 1.00 37.62 243 GLU A CA 1
ATOM 1930 C C . GLU A 1 243 ? 6.582 41.645 -5.481 1.00 37.62 243 GLU A C 1
ATOM 1932 O O . GLU A 1 243 ? 5.549 40.970 -5.510 1.00 37.62 243 GLU A O 1
ATOM 1937 N N . LEU A 1 244 ? 6.641 42.831 -4.875 1.00 43.03 244 LEU A N 1
ATOM 1938 C CA . LEU A 1 244 ? 5.496 43.598 -4.404 1.00 43.03 244 LEU A CA 1
ATOM 1939 C C . LEU A 1 244 ? 4.536 43.877 -5.574 1.00 43.03 244 LEU A C 1
ATOM 1941 O O . LEU A 1 244 ? 4.736 44.808 -6.352 1.00 43.03 244 LEU A O 1
ATOM 1945 N N . SER A 1 245 ? 3.443 43.118 -5.663 1.00 47.59 245 SER A N 1
ATOM 1946 C CA . SER A 1 245 ? 2.243 43.577 -6.369 1.00 47.59 245 SER A CA 1
ATOM 1947 C C . SER A 1 245 ? 1.715 44.852 -5.689 1.00 47.59 245 SER A C 1
ATOM 1949 O O . SER A 1 245 ? 1.515 44.845 -4.469 1.00 47.59 245 SER A O 1
ATOM 1951 N N . PRO A 1 246 ? 1.447 45.949 -6.421 1.00 50.78 246 PRO A N 1
ATOM 1952 C CA . PRO A 1 246 ? 0.864 47.144 -5.829 1.00 50.78 246 PRO A CA 1
ATOM 1953 C C . PRO A 1 246 ? -0.582 46.852 -5.407 1.00 50.78 246 PRO A C 1
ATOM 1955 O O . PRO A 1 246 ? -1.437 46.516 -6.225 1.00 50.78 246 PRO A O 1
ATOM 1958 N N . ALA A 1 247 ? -0.851 46.969 -4.107 1.00 54.00 247 ALA A N 1
ATOM 1959 C CA . ALA A 1 247 ? -2.169 46.750 -3.524 1.00 54.00 247 ALA A CA 1
ATOM 1960 C C . ALA A 1 247 ? -3.250 47.662 -4.154 1.00 54.00 247 ALA A C 1
ATOM 1962 O O . ALA A 1 247 ? -2.981 48.832 -4.450 1.00 54.00 247 ALA A O 1
ATOM 1963 N N . PRO A 1 248 ? -4.502 47.186 -4.309 1.00 51.19 248 PRO A N 1
ATOM 1964 C CA . PRO A 1 248 ? -5.611 48.039 -4.714 1.00 51.19 248 PRO A CA 1
ATOM 1965 C C . PRO A 1 248 ? -5.921 49.062 -3.611 1.00 51.19 248 PRO A C 1
AT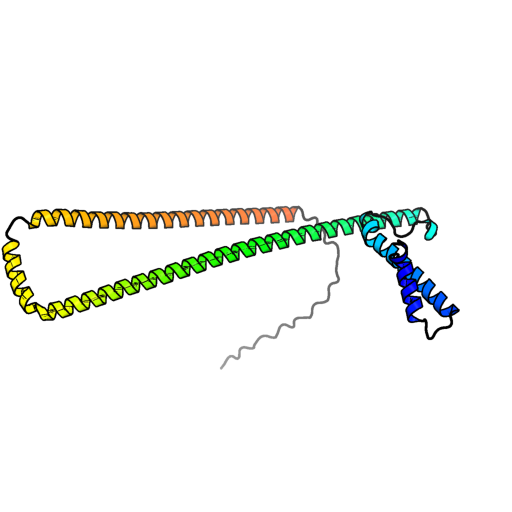OM 1967 O O . PRO A 1 248 ? -6.151 48.705 -2.455 1.00 51.19 248 PRO A O 1
ATOM 1970 N N . LYS A 1 249 ? -5.942 50.352 -3.976 1.00 54.75 249 LYS A N 1
ATOM 1971 C CA . LYS A 1 249 ? -6.333 51.467 -3.100 1.00 54.75 249 LYS A CA 1
ATOM 1972 C C . LYS A 1 249 ? -7.735 51.222 -2.532 1.00 54.75 249 LYS A C 1
ATOM 1974 O O . LYS A 1 249 ? -8.729 51.375 -3.240 1.00 54.75 249 LYS A O 1
ATOM 1979 N N . GLN A 1 250 ? -7.819 50.889 -1.247 1.00 54.56 250 GLN A N 1
ATOM 1980 C CA . GLN A 1 250 ? -9.078 50.933 -0.511 1.00 54.56 250 GLN A CA 1
ATOM 1981 C C . GLN A 1 250 ? -9.463 52.401 -0.305 1.00 54.56 250 GLN A C 1
ATOM 1983 O O . GLN A 1 250 ? -8.865 53.122 0.491 1.00 54.56 250 GLN A O 1
ATOM 1988 N N . ILE A 1 251 ? -10.451 52.857 -1.070 1.00 55.38 251 ILE A N 1
ATOM 1989 C CA . ILE A 1 251 ? -11.093 54.155 -0.878 1.00 55.38 251 ILE A CA 1
ATOM 1990 C C . ILE A 1 251 ? -11.915 54.051 0.410 1.00 55.38 251 ILE A C 1
ATOM 1992 O O . ILE A 1 251 ? -12.921 53.341 0.462 1.00 55.38 251 ILE A O 1
ATOM 1996 N N . LEU A 1 252 ? -11.476 54.747 1.458 1.00 53.78 252 LEU A N 1
ATOM 1997 C CA . LEU A 1 252 ? -12.276 54.960 2.659 1.00 53.78 252 LEU A CA 1
ATOM 1998 C C . LEU A 1 252 ? -13.556 55.708 2.260 1.00 53.78 252 LEU A C 1
ATOM 2000 O O . LEU A 1 252 ? -13.507 56.824 1.742 1.00 53.78 252 LEU A O 1
ATOM 2004 N N . LYS A 1 253 ? -14.709 55.065 2.475 1.00 57.19 253 LYS A N 1
ATOM 2005 C CA . LYS A 1 253 ? -16.036 55.663 2.288 1.00 57.19 253 LYS A CA 1
ATOM 2006 C C . LYS A 1 253 ? -16.143 56.952 3.121 1.00 57.19 253 LYS A C 1
ATOM 2008 O O . LYS A 1 253 ? -15.808 56.916 4.306 1.00 57.19 253 LYS A O 1
ATOM 2013 N N . PRO A 1 254 ? -16.626 58.073 2.558 1.00 60.59 254 PRO A N 1
ATOM 2014 C CA . PRO A 1 254 ? -16.797 59.300 3.319 1.00 60.59 254 PRO A CA 1
ATOM 2015 C C . PRO A 1 254 ? -17.910 59.162 4.366 1.00 60.59 254 PRO A C 1
ATOM 2017 O O . PRO A 1 254 ? -18.972 58.591 4.115 1.00 60.59 254 PRO A O 1
ATOM 2020 N N . ASN A 1 255 ? -17.614 59.707 5.546 1.00 55.34 255 ASN A N 1
ATOM 2021 C CA . ASN A 1 255 ? -18.442 59.738 6.745 1.00 55.34 255 ASN A CA 1
ATOM 2022 C C . ASN A 1 255 ? -19.883 60.212 6.493 1.00 55.34 255 ASN A C 1
ATOM 2024 O O . ASN A 1 255 ? -20.130 61.235 5.852 1.00 55.34 255 ASN A O 1
ATOM 2028 N N . PHE A 1 256 ? -20.819 59.490 7.111 1.00 52.03 256 PHE A N 1
ATOM 2029 C CA . PHE A 1 256 ? -22.208 59.883 7.317 1.00 52.03 256 PHE A CA 1
ATOM 2030 C C . PHE A 1 256 ? -22.288 61.274 7.968 1.00 52.03 256 PHE A C 1
ATOM 2032 O O . PHE A 1 256 ? -21.852 61.465 9.103 1.00 52.03 256 PHE A O 1
ATOM 2039 N N . LYS A 1 257 ? -22.904 62.243 7.280 1.00 53.00 257 LYS A N 1
ATOM 2040 C CA . LYS A 1 257 ? -23.371 63.482 7.915 1.00 53.00 257 LYS A CA 1
ATOM 2041 C C . LYS A 1 257 ? -24.563 63.150 8.815 1.00 53.00 257 LYS A C 1
ATOM 2043 O O . LYS A 1 257 ? -25.611 62.730 8.323 1.00 53.00 257 LYS A O 1
ATOM 2048 N N . LYS A 1 258 ? -24.410 63.363 10.125 1.00 52.88 258 LYS A N 1
ATOM 2049 C CA . LYS A 1 258 ? -25.538 63.474 11.057 1.00 52.88 258 LYS A CA 1
ATOM 2050 C C . LYS A 1 258 ? -26.398 64.664 10.632 1.00 52.88 258 LYS A C 1
ATOM 2052 O O . LYS A 1 258 ? -25.899 65.771 10.454 1.00 52.88 258 LYS A O 1
ATOM 2057 N N . LYS A 1 259 ? -27.685 64.400 10.432 1.00 46.44 259 LYS A N 1
ATOM 2058 C CA . LYS A 1 259 ? -28.720 65.399 10.186 1.00 46.44 259 LYS A CA 1
ATOM 2059 C C . LYS A 1 259 ? -29.246 65.832 11.550 1.00 46.44 259 LYS A C 1
ATOM 2061 O O . LYS A 1 259 ? -30.106 65.148 12.100 1.00 46.44 259 LYS A O 1
ATOM 2066 N N . ASP A 1 260 ? -28.707 66.916 12.096 1.00 49.69 260 ASP A N 1
ATOM 2067 C CA . ASP A 1 260 ? -29.311 67.537 13.270 1.00 49.69 260 ASP A CA 1
ATOM 2068 C C . ASP A 1 260 ? -30.542 68.342 12.847 1.00 49.69 260 ASP A C 1
ATOM 2070 O O . ASP A 1 260 ? -30.534 69.115 11.888 1.00 49.69 260 ASP A O 1
ATOM 2074 N N . ARG A 1 261 ? -31.635 68.038 13.545 1.00 43.25 261 ARG A N 1
ATOM 2075 C CA . ARG A 1 261 ? -32.913 68.742 13.543 1.00 43.25 261 ARG A CA 1
ATOM 2076 C C . ARG A 1 261 ? -32.779 69.991 14.409 1.00 43.25 261 ARG A C 1
ATOM 2078 O O . ARG A 1 261 ? -32.528 69.833 15.604 1.00 43.25 261 ARG A O 1
ATOM 2085 N N . SER A 1 262 ? -33.068 71.153 13.831 1.00 42.56 262 SER A N 1
ATOM 2086 C CA . SER A 1 262 ? -33.837 72.298 14.371 1.00 42.56 262 SER A CA 1
ATOM 2087 C C . SER A 1 262 ? -33.406 73.568 13.657 1.00 42.56 262 SER A C 1
ATOM 2089 O O . SER A 1 262 ? -32.193 73.860 13.678 1.00 42.56 262 SER A O 1
#